Protein 3G6S (pdb70)

Solvent-accessible surface area: 10887 Å² total

Radius of gyration: 16.85 Å; 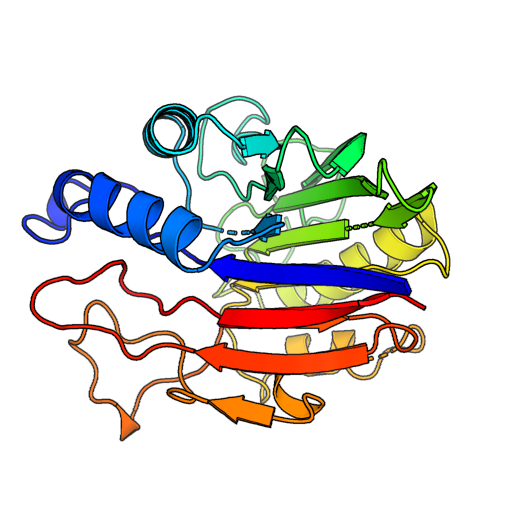Cα contacts (8 Å, |Δi|>4): 623; chains: 1; bounding box: 37×45×41 Å

Foldseek 3Di:
DDKFKEKEDAQAAADCVVPCQGCVLQLQVQLCVCVVVVHAKYWWFYAQVNQVSNCVSNVQKDKDWAAQAARHRPHMTGIMIHGPVFKDFPDKDKFWLDPGRPPRGYAQAPHTWMKIDTWIAGPVPRATEEITIEAGQGGQVSLLSSLVVVVVVRCVPVNQFKYKYWYFHNDACPHVSVVSNPVDPQHDWLQVQAPEEEAAAAWACQLVPRDSVPGGHRITMDIGPQKHWHYKYWHDADNVNGNHRTTMMITIIDGD

Secondary structure (DSSP, 8-state):
-EEEEEEE-------GGGGGGSGGGTHHHHHHHHHHTT-SEE---B-HHHHHHHHHH-TTEEEE---TTTSSSSS-B--EEEETTTEEEEEEEEEESSS-TTS---TT-SS--EEEEEEEEETTT--B--EEEE--SS-HHHHHHHHHHHHHHHHHHTTTS--EEEEE-SS-TTSHHHHHHHSSS---BHHHH-SEEEE-S-SB-TTTTS-GGG----EEEEE-TTSEEEEEEEPPP-SSS---SB--EEEEEEE-

Structure (mmCIF, N/CA/C/O backbone):
data_3G6S
#
_entry.id   3G6S
#
_cell.length_a   75.601
_cell.length_b   75.601
_cell.length_c   66.715
_cell.angle_alpha   90.00
_cell.angle_beta   90.00
_cell.angle_gamma   90.00
#
_symmetry.space_group_name_H-M   'P 41'
#
loop_
_entity.id
_entity.type
_entity.pdbx_description
1 polymer 'Putative endonuclease/exonuclease/phosphatase family protein'
2 water water
#
loop_
_atom_site.group_PDB
_atom_site.id
_atom_site.type_symbol
_atom_site.label_atom_id
_atom_site.label_alt_id
_atom_site.label_comp_id
_atom_site.label_asym_id
_atom_site.label_entity_id
_atom_site.label_seq_id
_atom_site.pdbx_PDB_ins_code
_atom_site.Cartn_x
_atom_site.Cartn_y
_atom_site.Cartn_z
_atom_site.occupancy
_atom_site.B_iso_or_equiv
_atom_site.auth_seq_id
_atom_site.auth_comp_id
_atom_site.auth_asym_id
_atom_site.auth_atom_id
_atom_site.pdbx_PDB_model_num
ATOM 1 N N . LYS A 1 1 ? 27.227 37.596 25.160 1.00 66.60 1 LYS A N 1
ATOM 2 C CA . LYS A 1 1 ? 26.007 36.946 24.599 1.00 61.89 1 LYS A CA 1
ATOM 3 C C . LYS A 1 1 ? 24.758 37.819 24.827 1.00 60.61 1 LYS A C 1
ATOM 4 O O . LYS A 1 1 ? 23.697 37.553 24.258 1.00 57.63 1 LYS A O 1
ATOM 10 N N . THR A 1 2 ? 24.900 38.867 25.642 1.00 48.11 2 THR A N 1
ATOM 11 C CA . THR A 1 2 ? 23.794 39.782 25.956 1.00 45.09 2 THR A CA 1
ATOM 12 C C . THR A 1 2 ? 24.049 41.198 25.410 1.00 41.23 2 THR A C 1
ATOM 13 O O . THR A 1 2 ? 24.854 41.942 25.965 1.00 42.46 2 THR A O 1
ATOM 17 N N . ASP A 1 3 ? 23.363 41.568 24.330 1.00 30.03 3 ASP A N 1
ATOM 18 C CA . ASP A 1 3 ? 23.533 42.892 23.727 1.00 34.51 3 ASP A CA 1
ATOM 19 C C . ASP A 1 3 ? 22.419 43.856 24.120 1.00 33.78 3 ASP A C 1
ATOM 20 O O . ASP A 1 3 ? 21.244 43.489 24.129 1.00 37.48 3 ASP A O 1
ATOM 25 N N . VAL A 1 4 ? 22.785 45.095 24.424 1.00 26.45 4 VAL A N 1
ATOM 26 C CA . VAL A 1 4 ? 21.794 46.084 24.817 1.00 24.77 4 VAL A CA 1
ATOM 27 C C . VAL A 1 4 ? 22.199 47.501 24.439 1.00 24.29 4 VAL A C 1
ATOM 28 O O . VAL A 1 4 ? 23.282 47.962 24.790 1.00 27.63 4 VAL A O 1
ATOM 32 N N . ARG A 1 5 ? 21.333 48.184 23.703 1.00 19.23 5 ARG A N 1
ATOM 33 C CA . ARG A 1 5 ? 21.607 49.556 23.322 1.00 17.56 5 ARG A CA 1
ATOM 34 C C . ARG A 1 5 ? 21.038 50.455 24.420 1.00 15.72 5 ARG A C 1
ATOM 35 O O . ARG A 1 5 ? 19.828 50.599 24.563 1.00 16.30 5 ARG A O 1
ATOM 43 N N . TRP A 1 6 ? 21.935 51.044 25.193 1.00 9.89 6 TRP A N 1
ATOM 44 C CA . TRP A 1 6 ? 21.583 51.896 26.313 1.00 19.06 6 TRP A CA 1
ATOM 45 C C . TRP A 1 6 ? 21.598 53.372 25.925 1.00 22.17 6 TRP A C 1
ATOM 46 O O . TRP A 1 6 ? 22.253 53.758 24.954 1.00 23.09 6 TRP A O 1
ATOM 57 N N . ALA A 1 7 ? 20.884 54.198 26.686 1.00 21.54 7 ALA A N 1
ATOM 58 C CA . ALA A 1 7 ? 20.860 55.632 26.411 1.00 15.31 7 ALA A CA 1
ATOM 59 C C . ALA A 1 7 ? 20.435 56.478 27.605 1.00 19.30 7 ALA A C 1
ATOM 60 O O . ALA A 1 7 ? 19.532 56.110 28.355 1.00 29.42 7 ALA A O 1
ATOM 62 N N . THR A 1 8 ? 21.108 57.611 27.782 1.00 20.69 8 THR A N 1
ATOM 63 C CA . THR A 1 8 ? 20.775 58.550 28.845 1.00 12.14 8 THR A CA 1
ATOM 64 C C . THR A 1 8 ? 20.336 59.825 28.135 1.00 16.50 8 THR A C 1
ATOM 65 O O . THR A 1 8 ? 21.001 60.277 27.198 1.00 19.45 8 THR A O 1
ATOM 69 N N . PHE A 1 9 ? 19.225 60.409 28.575 1.00 17.23 9 PHE A N 1
ATOM 70 C CA . PHE A 1 9 ? 18.720 61.600 27.918 1.00 16.48 9 PHE A CA 1
ATOM 71 C C . PHE A 1 9 ? 17.868 62.524 28.790 1.00 20.80 9 PHE A C 1
ATOM 72 O O . PHE A 1 9 ? 16.876 62.106 29.391 1.00 27.39 9 PHE A O 1
ATOM 80 N N . ASN A 1 10 ? 18.278 63.786 28.863 1.00 26.87 10 ASN A N 1
ATOM 81 C CA . ASN A 1 10 ? 17.555 64.807 29.624 1.00 27.91 10 ASN A CA 1
ATOM 82 C C . ASN A 1 10 ? 16.584 65.399 28.600 1.00 27.12 10 ASN A C 1
ATOM 83 O O . ASN A 1 10 ? 17.007 65.956 27.589 1.00 25.36 10 ASN A O 1
ATOM 88 N N . ILE A 1 11 ? 15.288 65.289 28.855 1.00 26.82 11 ILE A N 1
ATOM 89 C CA . ILE A 1 11 ? 14.317 65.791 27.903 1.00 23.61 11 ILE A CA 1
ATOM 90 C C . ILE A 1 11 ? 13.841 67.223 28.124 1.00 30.18 11 ILE A C 1
ATOM 91 O O . ILE A 1 11 ? 13.039 67.727 27.343 1.00 37.05 11 ILE A O 1
ATOM 96 N N . ARG A 1 12 ? 14.338 67.882 29.170 1.00 32.62 12 ARG A N 1
ATOM 97 C CA . ARG A 1 12 ? 13.929 69.256 29.489 1.00 36.40 12 ARG A CA 1
ATOM 98 C C . ARG A 1 12 ? 12.470 69.258 29.942 1.00 36.06 12 ARG A C 1
ATOM 99 O O . ARG A 1 12 ? 11.566 69.065 29.131 1.00 37.07 12 ARG A O 1
ATOM 107 N N . TYR A 1 13 ? 12.238 69.489 31.229 1.00 30.87 13 TYR A N 1
ATOM 108 C CA . TYR A 1 13 ? 10.878 69.482 31.750 1.00 37.20 13 TYR A CA 1
ATOM 109 C C . TYR A 1 13 ? 9.942 70.413 30.979 1.00 36.37 13 TYR A C 1
ATOM 110 O O . TYR A 1 13 ? 10.375 71.408 30.391 1.00 34.44 13 TYR A O 1
ATOM 119 N N . ASP A 1 14 ? 8.660 70.057 30.986 1.00 37.35 14 ASP A N 1
ATOM 120 C CA . ASP A 1 14 ? 7.604 70.811 30.314 1.00 40.58 14 ASP A CA 1
ATOM 121 C C . ASP A 1 14 ? 7.455 72.212 30.901 1.00 45.12 14 ASP A C 1
ATOM 122 O O . ASP A 1 14 ? 7.039 72.372 32.048 1.00 44.29 14 ASP A O 1
ATOM 127 N N . ASN A 1 15 ? 7.782 73.221 30.101 1.00 52.67 15 ASN A N 1
ATOM 128 C CA . ASN A 1 15 ? 7.676 74.610 30.534 1.00 55.53 15 ASN A CA 1
ATOM 129 C C . ASN A 1 15 ? 7.070 75.473 29.425 1.00 62.24 15 ASN A C 1
ATOM 130 O O . ASN A 1 15 ? 7.721 75.730 28.406 1.00 58.08 15 ASN A O 1
ATOM 135 N N . PRO A 1 16 ? 5.824 75.951 29.624 1.00 66.26 16 PRO A N 1
ATOM 136 C CA . PRO A 1 16 ? 5.128 76.785 28.633 1.00 67.88 16 PRO A CA 1
ATOM 137 C C . PRO A 1 16 ? 5.915 78.011 28.166 1.00 68.51 16 PRO A C 1
ATOM 138 O O . PRO A 1 16 ? 5.690 78.532 27.069 1.00 72.69 16 PRO A O 1
ATOM 142 N N . GLN A 1 17 ? 6.841 78.461 29.004 1.00 67.81 17 GLN A N 1
ATOM 143 C CA . GLN A 1 17 ? 7.676 79.618 28.697 1.00 63.32 17 GLN A CA 1
ATOM 144 C C . GLN A 1 17 ? 8.685 79.310 27.582 1.00 61.19 17 GLN A C 1
ATOM 145 O O . GLN A 1 17 ? 9.232 80.223 26.968 1.00 64.72 17 GLN A O 1
ATOM 151 N N . ASP A 1 18 ? 8.926 78.025 27.322 1.00 63.74 18 ASP A N 1
ATOM 152 C CA . ASP A 1 18 ? 9.859 77.616 26.266 1.00 58.04 18 ASP A CA 1
ATOM 153 C C . ASP A 1 18 ? 9.261 77.925 24.896 1.00 51.24 18 ASP A C 1
ATOM 154 O O . ASP A 1 18 ? 9.938 77.803 23.870 1.00 47.21 18 ASP A O 1
ATOM 159 N N . SER A 1 19 ? 7.990 78.319 24.893 1.00 39.71 19 SER A N 1
ATOM 160 C CA . SER A 1 19 ? 7.262 78.635 23.668 1.00 42.94 19 SER A CA 1
ATOM 161 C C . SER A 1 19 ? 7.448 77.573 22.583 1.00 43.30 19 SER A C 1
ATOM 162 O O . SER A 1 19 ? 6.988 76.445 22.743 1.00 46.18 19 SER A O 1
ATOM 165 N N . LEU A 1 20 ? 8.125 77.911 21.491 1.00 43.17 20 LEU A N 1
ATOM 166 C CA . LEU A 1 20 ? 8.314 76.940 20.410 1.00 47.65 20 LEU A CA 1
ATOM 167 C C . LEU A 1 20 ? 9.209 75.751 20.744 1.00 46.46 20 LEU A C 1
ATOM 168 O O . LEU A 1 20 ? 9.299 74.798 19.966 1.00 45.79 20 LEU A O 1
ATOM 173 N N . ASN A 1 21 ? 9.874 75.803 21.893 1.00 44.78 21 ASN A N 1
ATOM 174 C CA . ASN A 1 21 ? 10.720 74.691 22.311 1.00 45.59 21 ASN A CA 1
ATOM 175 C C . ASN A 1 21 ? 9.998 73.888 23.384 1.00 50.14 21 ASN A C 1
ATOM 176 O O . ASN A 1 21 ? 10.563 72.950 23.952 1.00 50.07 21 ASN A O 1
ATOM 181 N N . ASN A 1 22 ? 8.748 74.262 23.662 1.00 47.84 22 ASN A N 1
ATOM 182 C CA . ASN A 1 22 ? 7.951 73.574 24.669 1.00 46.51 22 ASN A CA 1
ATOM 183 C C . ASN A 1 22 ? 7.826 72.087 24.372 1.00 44.41 22 ASN A C 1
ATOM 184 O O . ASN A 1 22 ? 7.876 71.661 23.217 1.00 37.38 22 ASN A O 1
ATOM 189 N N . TRP A 1 23 ? 7.651 71.310 25.434 1.00 39.77 23 TRP A N 1
ATOM 190 C CA . TRP A 1 23 ? 7.517 69.868 25.337 1.00 39.45 23 TRP A CA 1
ATOM 191 C C . TRP A 1 23 ? 6.464 69.413 24.329 1.00 43.78 23 TRP A C 1
ATOM 192 O O . TRP A 1 23 ? 6.601 68.353 23.708 1.00 39.44 23 TRP A O 1
ATOM 203 N N . GLN A 1 24 ? 5.413 70.205 24.162 1.00 41.97 24 GLN A N 1
ATOM 204 C CA . GLN A 1 24 ? 4.358 69.841 23.223 1.00 46.07 24 GLN A CA 1
ATOM 205 C C . GLN A 1 24 ? 4.873 69.724 21.785 1.00 44.28 24 GLN A C 1
ATOM 206 O O . GLN A 1 24 ? 4.372 68.907 21.014 1.00 39.28 24 GLN A O 1
ATOM 212 N N . TYR A 1 25 ? 5.882 70.519 21.432 1.00 37.27 25 TYR A N 1
ATOM 213 C CA . TYR A 1 25 ? 6.434 70.489 20.079 1.00 40.54 25 TYR A CA 1
ATOM 214 C C . TYR A 1 25 ? 7.598 69.510 19.923 1.00 38.05 25 TYR A C 1
ATOM 215 O O . TYR A 1 25 ? 8.159 69.375 18.838 1.00 40.11 25 TYR A O 1
ATOM 224 N N . ARG A 1 26 ? 7.949 68.816 21.001 1.00 37.60 26 ARG A N 1
ATOM 225 C CA . ARG A 1 26 ? 9.062 67.882 20.963 1.00 30.14 26 ARG A CA 1
ATOM 226 C C . ARG A 1 26 ? 8.639 66.453 21.256 1.00 33.53 26 ARG A C 1
ATOM 227 O O . ARG A 1 26 ? 9.355 65.508 20.914 1.00 28.37 26 ARG A O 1
ATOM 235 N N . LYS A 1 27 ? 7.469 66.313 21.880 1.00 32.95 27 LYS A N 1
ATOM 236 C CA . LYS A 1 27 ? 6.893 65.016 22.247 1.00 33.07 27 LYS A CA 1
ATOM 237 C C . LYS A 1 27 ? 7.119 63.932 21.197 1.00 33.87 27 LYS A C 1
ATOM 238 O O . LYS A 1 27 ? 7.754 62.923 21.474 1.00 34.95 27 LYS A O 1
ATOM 244 N N . ASP A 1 28 ? 6.569 64.141 20.002 1.00 30.11 28 ASP A N 1
ATOM 245 C CA . ASP A 1 28 ? 6.686 63.171 18.930 1.00 31.40 28 ASP A CA 1
ATOM 246 C C . ASP A 1 28 ? 8.108 62.957 18.463 1.00 37.35 28 ASP A C 1
ATOM 247 O O . ASP A 1 28 ? 8.515 61.816 18.216 1.00 38.95 28 ASP A O 1
ATOM 252 N N . ARG A 1 29 ? 8.868 64.043 18.340 1.00 36.43 29 ARG A N 1
ATOM 253 C CA . ARG A 1 29 ? 10.256 63.948 17.900 1.00 26.85 29 ARG A CA 1
ATOM 254 C C . ARG A 1 29 ? 11.063 63.046 18.839 1.00 27.71 29 ARG A C 1
ATOM 255 O O . ARG A 1 29 ? 11.848 62.222 18.378 1.00 27.06 29 ARG A O 1
ATOM 263 N N . VAL A 1 30 ? 10.858 63.200 20.150 1.00 30.69 30 VAL A N 1
ATOM 264 C CA . VAL A 1 30 ? 11.572 62.395 21.145 1.00 28.52 30 VAL A CA 1
ATOM 265 C C . VAL A 1 30 ? 11.191 60.908 21.083 1.00 30.64 30 VAL A C 1
ATOM 266 O O . VAL A 1 30 ? 12.069 60.038 21.076 1.00 27.26 30 VAL A O 1
ATOM 270 N N . CYS A 1 31 ? 9.892 60.619 21.039 1.00 19.41 31 CYS A N 1
ATOM 271 C CA . CYS A 1 31 ? 9.422 59.233 20.947 1.00 31.41 31 CYS A CA 1
ATOM 272 C C . CYS A 1 31 ? 9.968 58.580 19.677 1.00 33.26 31 CYS A C 1
ATOM 273 O O . CYS A 1 31 ? 10.447 57.441 19.702 1.00 36.11 31 CYS A O 1
ATOM 276 N N . GLN A 1 32 ? 9.883 59.306 18.565 1.00 27.29 32 GLN A N 1
ATOM 277 C CA . GLN A 1 32 ? 10.342 58.789 17.290 1.00 30.75 32 GLN A CA 1
ATOM 278 C C . GLN A 1 32 ? 11.816 58.424 17.339 1.00 30.07 32 GLN A C 1
ATOM 279 O O . GLN A 1 32 ? 12.215 57.361 16.873 1.00 26.81 32 GLN A O 1
ATOM 285 N N . PHE A 1 33 ? 12.625 59.306 17.910 1.00 33.70 33 PHE A N 1
ATOM 286 C CA . PHE A 1 33 ? 14.064 59.063 18.018 1.00 35.79 33 PHE A CA 1
ATOM 287 C C . PHE A 1 33 ? 14.315 57.721 18.722 1.00 30.08 33 PHE A C 1
ATOM 288 O O . PHE A 1 33 ? 15.083 56.883 18.241 1.00 34.70 33 PHE A O 1
ATOM 296 N N . ILE A 1 34 ? 13.645 57.526 19.856 1.00 28.50 34 ILE A N 1
ATOM 297 C CA . ILE A 1 34 ? 13.766 56.303 20.641 1.00 23.76 34 ILE A CA 1
ATOM 298 C C . ILE A 1 34 ? 13.434 55.055 19.826 1.00 26.67 34 ILE A C 1
ATOM 299 O O . ILE A 1 34 ? 14.238 54.121 19.770 1.00 30.00 34 ILE A O 1
ATOM 304 N N . LYS A 1 35 ? 12.262 55.024 19.194 1.00 29.39 35 LYS A N 1
ATOM 305 C CA . LYS A 1 35 ? 11.894 53.858 18.387 1.00 27.26 35 LYS A CA 1
ATOM 306 C C . LYS A 1 35 ? 12.813 53.692 17.174 1.00 25.34 35 LYS A C 1
ATOM 307 O O . LYS A 1 35 ? 13.186 52.576 16.836 1.00 28.09 35 LYS A O 1
ATOM 313 N N . ASP A 1 36 ? 13.173 54.799 16.525 1.00 21.72 36 ASP A N 1
ATOM 314 C CA . ASP A 1 36 ? 14.049 54.761 15.350 1.00 32.39 36 ASP A CA 1
ATOM 315 C C . ASP A 1 36 ? 15.409 54.130 15.669 1.00 40.74 36 ASP A C 1
ATOM 316 O O . ASP A 1 36 ? 15.872 53.232 14.954 1.00 39.28 36 ASP A O 1
ATOM 321 N N . HIS A 1 37 ? 16.063 54.617 16.724 1.00 33.18 37 HIS A N 1
ATOM 322 C CA . HIS A 1 37 ? 17.365 54.093 17.100 1.00 28.93 37 HIS A CA 1
ATOM 323 C C . HIS A 1 37 ? 17.255 52.800 17.883 1.00 31.44 37 HIS A C 1
ATOM 324 O O . HIS A 1 37 ? 18.260 52.253 18.332 1.00 26.41 37 HIS A O 1
ATOM 331 N N . GLU A 1 38 ? 16.025 52.311 18.023 1.00 30.08 38 GLU A N 1
ATOM 332 C CA . GLU A 1 38 ? 15.744 51.068 18.736 1.00 30.70 38 GLU A CA 1
ATOM 333 C C . GLU A 1 38 ? 16.413 50.962 20.090 1.00 28.58 38 GLU A C 1
ATOM 334 O O . GLU A 1 38 ? 17.102 49.987 20.384 1.00 33.21 38 GLU A O 1
ATOM 340 N N . LEU A 1 39 ? 16.203 51.975 20.913 1.00 29.52 39 LEU A N 1
ATOM 341 C CA . LEU A 1 39 ? 16.766 51.993 22.247 1.00 29.96 39 LEU A CA 1
ATOM 342 C C . LEU A 1 39 ? 16.164 50.852 23.081 1.00 23.74 39 LEU A C 1
ATOM 343 O O . LEU A 1 39 ? 14.957 50.660 23.085 1.00 25.66 39 LEU A O 1
ATOM 348 N N . ASP A 1 40 ? 17.014 50.090 23.763 1.00 26.15 40 ASP A N 1
ATOM 349 C CA . ASP A 1 40 ? 16.562 48.982 24.592 1.00 25.73 40 ASP A CA 1
ATOM 350 C C . ASP A 1 40 ? 16.230 49.469 25.990 1.00 27.41 40 ASP A C 1
ATOM 351 O O . ASP A 1 40 ? 15.220 49.076 26.575 1.00 35.14 40 ASP A O 1
ATOM 356 N N . ILE A 1 41 ? 17.101 50.311 26.531 1.00 23.94 41 ILE A N 1
ATOM 357 C CA . ILE A 1 41 ? 16.920 50.856 27.871 1.00 23.63 41 ILE A CA 1
ATOM 358 C C . ILE A 1 41 ? 17.318 52.323 27.856 1.00 28.07 41 ILE A C 1
ATOM 359 O O . ILE A 1 41 ? 18.381 52.680 27.347 1.00 34.92 41 ILE A O 1
ATOM 364 N N . VAL A 1 42 ? 16.459 53.169 28.413 1.00 22.01 42 VAL A N 1
ATOM 365 C CA . VAL A 1 42 ? 16.711 54.599 28.437 1.00 16.83 42 VAL A CA 1
ATOM 366 C C . VAL A 1 42 ? 16.494 55.197 29.819 1.00 21.30 42 VAL A C 1
ATOM 367 O O . VAL A 1 42 ? 15.454 54.982 30.433 1.00 29.93 42 VAL A O 1
ATOM 371 N N . GLY A 1 43 ? 17.479 55.939 30.307 1.00 21.42 43 GLY A N 1
ATOM 372 C CA . GLY A 1 43 ? 17.336 56.603 31.586 1.00 17.98 43 GLY A CA 1
ATOM 373 C C . GLY A 1 43 ? 17.176 58.063 31.216 1.00 28.16 43 GLY A C 1
ATOM 374 O O . GLY A 1 43 ? 18.075 58.637 30.604 1.00 28.33 43 GLY A O 1
ATOM 383 N N . GLN A 1 45 ? 16.120 62.222 32.284 1.00 31.87 45 GLN A N 1
ATOM 384 C CA . GLN A 1 45 ? 16.047 63.145 33.410 1.00 33.35 45 GLN A CA 1
ATOM 385 C C . GLN A 1 45 ? 15.072 64.291 33.114 1.00 34.29 45 GLN A C 1
ATOM 386 O O . GLN A 1 45 ? 14.670 64.488 31.964 1.00 33.89 45 GLN A O 1
ATOM 392 N N . GLU A 1 46 ? 14.700 65.037 34.156 1.00 35.53 46 GLU A N 1
ATOM 393 C CA . GLU A 1 46 ? 13.767 66.167 34.045 1.00 32.76 46 GLU A CA 1
ATOM 394 C C . GLU A 1 46 ? 12.440 65.781 33.390 1.00 30.42 46 GLU A C 1
ATOM 395 O O . GLU A 1 46 ? 11.992 66.426 32.448 1.00 32.76 46 GLU A O 1
ATOM 401 N N . VAL A 1 47 ? 11.806 64.730 33.884 1.00 27.67 47 VAL A N 1
ATOM 402 C CA . VAL A 1 47 ? 10.550 64.297 33.295 1.00 33.25 47 VAL A CA 1
ATOM 403 C C . VAL A 1 47 ? 9.370 64.534 34.246 1.00 38.24 47 VAL A C 1
ATOM 404 O O . VAL A 1 47 ? 9.282 63.922 35.313 1.00 43.24 47 VAL A O 1
ATOM 408 N N . LEU A 1 48 ? 8.468 65.437 33.871 1.00 42.11 48 LEU A N 1
ATOM 409 C CA . LEU A 1 48 ? 7.302 65.718 34.707 1.00 40.18 48 LEU A CA 1
ATOM 410 C C . LEU A 1 48 ? 6.234 64.653 34.448 1.00 40.43 48 LEU A C 1
ATOM 411 O O . LEU A 1 48 ? 6.250 63.972 33.414 1.00 31.03 48 LEU A O 1
ATOM 416 N N . HIS A 1 49 ? 5.305 64.520 35.388 1.00 35.99 49 HIS A N 1
ATOM 417 C CA . HIS A 1 49 ? 4.254 63.520 35.274 1.00 39.30 49 HIS A CA 1
ATOM 418 C C . HIS A 1 49 ? 3.488 63.495 33.947 1.00 34.29 49 HIS A C 1
ATOM 419 O O . HIS A 1 49 ? 3.212 62.423 33.401 1.00 28.77 49 HIS A O 1
ATOM 426 N N . ASN A 1 50 ? 3.141 64.659 33.419 1.00 31.45 50 ASN A N 1
ATOM 427 C CA . ASN A 1 50 ? 2.425 64.673 32.159 1.00 32.61 50 ASN A CA 1
ATOM 428 C C . ASN A 1 50 ? 3.356 64.185 31.058 1.00 31.59 50 ASN A C 1
ATOM 429 O O . ASN A 1 50 ? 2.916 63.504 30.135 1.00 30.09 50 ASN A O 1
ATOM 434 N N . GLN A 1 51 ? 4.645 64.519 31.164 1.00 30.18 51 GLN A N 1
ATOM 435 C CA . GLN A 1 51 ? 5.625 64.087 30.161 1.00 31.00 51 GLN A CA 1
ATOM 436 C C . GLN A 1 51 ? 5.868 62.579 30.294 1.00 34.84 51 GLN A C 1
ATOM 437 O O . GLN A 1 51 ? 6.066 61.877 29.300 1.00 32.59 51 GLN A O 1
ATOM 443 N N . PHE A 1 52 ? 5.860 62.083 31.524 1.00 29.61 52 PHE A N 1
ATOM 444 C CA . PHE A 1 52 ? 6.051 60.668 31.738 1.00 29.53 52 PHE A CA 1
ATOM 445 C C . PHE A 1 52 ? 4.913 59.944 31.029 1.00 31.84 52 PHE A C 1
ATOM 446 O O . PHE A 1 52 ? 5.138 58.959 30.326 1.00 37.90 52 PHE A O 1
ATOM 454 N N . GLN A 1 53 ? 3.690 60.440 31.208 1.00 32.81 53 GLN A N 1
ATOM 455 C CA . GLN A 1 53 ? 2.516 59.830 30.575 1.00 35.63 53 GLN A CA 1
ATOM 456 C C . GLN A 1 53 ? 2.579 59.879 29.047 1.00 34.84 53 GLN A C 1
ATOM 457 O O . GLN A 1 53 ? 2.137 58.946 28.379 1.00 32.71 53 GLN A O 1
ATOM 463 N N . ASP A 1 54 ? 3.115 60.964 28.490 1.00 30.10 54 ASP A N 1
ATOM 464 C CA . ASP A 1 54 ? 3.218 61.062 27.043 1.00 32.26 54 ASP A CA 1
ATOM 465 C C . ASP A 1 54 ? 4.194 60.017 26.524 1.00 37.88 54 ASP A C 1
ATOM 466 O O . ASP A 1 54 ? 3.977 59.431 25.463 1.00 35.34 54 ASP A O 1
ATOM 471 N N . LEU A 1 55 ? 5.277 59.788 27.266 1.00 37.90 55 LEU A N 1
ATOM 472 C CA . LEU A 1 55 ? 6.266 58.802 26.846 1.00 34.54 55 LEU A CA 1
ATOM 473 C C . LEU A 1 55 ? 5.622 57.420 26.777 1.00 39.08 55 LEU A C 1
ATOM 474 O O . LEU A 1 55 ? 5.798 56.694 25.796 1.00 39.17 55 LEU A O 1
ATOM 479 N N . ARG A 1 56 ? 4.873 57.058 27.816 1.00 27.24 56 ARG A N 1
ATOM 480 C CA . ARG A 1 56 ? 4.213 55.765 27.838 1.00 29.34 56 ARG A CA 1
ATOM 481 C C . ARG A 1 56 ? 3.271 55.634 26.639 1.00 33.57 56 ARG A C 1
ATOM 482 O O . ARG A 1 56 ? 3.177 54.569 26.021 1.00 33.27 56 ARG A O 1
ATOM 490 N N . ALA A 1 57 ? 2.586 56.721 26.297 1.00 27.77 57 ALA A N 1
ATOM 491 C CA . ALA A 1 57 ? 1.655 56.694 25.175 1.00 25.75 57 ALA A CA 1
ATOM 492 C C . ALA A 1 57 ? 2.373 56.603 23.834 1.00 29.03 57 ALA A C 1
ATOM 493 O O . ALA A 1 57 ? 1.916 55.909 22.924 1.00 28.95 57 ALA A O 1
ATOM 495 N N . GLY A 1 58 ? 3.501 57.298 23.720 1.00 26.43 58 GLY A N 1
ATOM 496 C CA . GLY A 1 58 ? 4.257 57.290 22.482 1.00 20.55 58 GLY A CA 1
ATOM 497 C C . GLY A 1 58 ? 5.172 56.095 22.324 1.00 24.48 58 GLY A C 1
ATOM 498 O O . GLY A 1 58 ? 5.599 55.783 21.215 1.00 37.67 58 GLY A O 1
ATOM 499 N N . LEU A 1 59 ? 5.483 55.420 23.425 1.00 32.49 59 LEU A N 1
ATOM 500 C CA . LEU A 1 59 ? 6.358 54.244 23.369 1.00 38.81 59 LEU A CA 1
ATOM 501 C C . LEU A 1 59 ? 5.582 53.038 23.903 1.00 42.56 59 LEU A C 1
ATOM 502 O O . LEU A 1 59 ? 5.912 52.488 24.962 1.00 45.67 59 LEU A O 1
ATOM 507 N N . PRO A 1 60 ? 4.543 52.609 23.171 1.00 41.48 60 PRO A N 1
ATOM 508 C CA . PRO A 1 60 ? 3.734 51.468 23.601 1.00 37.74 60 PRO A CA 1
ATOM 509 C C . PRO A 1 60 ? 4.513 50.171 23.836 1.00 41.68 60 PRO A C 1
ATOM 510 O O . PRO A 1 60 ? 4.109 49.344 24.659 1.00 38.51 60 PRO A O 1
ATOM 514 N N . GLU A 1 61 ? 5.621 49.992 23.119 1.00 36.70 61 GLU A N 1
ATOM 515 C CA . GLU A 1 61 ? 6.429 48.782 23.262 1.00 30.54 61 GLU A CA 1
ATOM 516 C C . GLU A 1 61 ? 7.380 48.821 24.445 1.00 29.40 61 GLU A C 1
ATOM 517 O O . GLU A 1 61 ? 8.161 47.888 24.664 1.00 26.99 61 GLU A O 1
ATOM 523 N N . TYR A 1 62 ? 7.295 49.896 25.215 1.00 23.34 62 TYR A N 1
ATOM 524 C CA . TYR A 1 62 ? 8.148 50.082 26.373 1.00 22.81 62 TYR A CA 1
ATOM 525 C C . TYR A 1 62 ? 7.352 50.173 27.660 1.00 23.15 62 TYR A C 1
ATOM 526 O O . TYR A 1 62 ? 6.134 50.009 27.678 1.00 25.12 62 TYR A O 1
ATOM 535 N N . ASP A 1 63 ? 8.063 50.454 28.742 1.00 29.90 63 ASP A N 1
ATOM 536 C CA . ASP A 1 63 ? 7.444 50.597 30.043 1.00 30.33 63 ASP A CA 1
ATOM 537 C C . ASP A 1 63 ? 8.324 51.511 30.881 1.00 33.25 63 ASP A C 1
ATOM 538 O O . ASP A 1 63 ? 9.544 51.501 30.737 1.00 31.82 63 ASP A O 1
ATOM 543 N N . GLY A 1 64 ? 7.707 52.305 31.751 1.00 37.13 64 GLY A N 1
ATOM 544 C CA . GLY A 1 64 ? 8.475 53.221 32.571 1.00 32.53 64 GLY A CA 1
ATOM 545 C C . GLY A 1 64 ? 8.590 52.823 34.029 1.00 37.79 64 GLY A C 1
ATOM 546 O O . GLY A 1 64 ? 7.766 52.072 34.543 1.00 34.34 64 GLY A O 1
ATOM 547 N N . ILE A 1 65 ? 9.621 53.334 34.694 1.00 33.69 65 ILE A N 1
ATOM 548 C CA . ILE A 1 65 ? 9.845 53.040 36.099 1.00 38.76 65 ILE A CA 1
ATOM 549 C C . ILE A 1 65 ? 10.277 54.298 36.840 1.00 32.69 65 ILE A C 1
ATOM 550 O O . ILE A 1 65 ? 11.190 54.991 36.404 1.00 39.37 65 ILE A O 1
ATOM 555 N N . GLY A 1 66 ? 9.626 54.599 37.958 1.00 33.41 66 GLY A N 1
ATOM 556 C CA . GLY A 1 66 ? 10.018 55.775 38.715 1.00 35.90 66 GLY A CA 1
ATOM 557 C C . GLY A 1 66 ? 8.882 56.578 39.308 1.00 31.86 66 GLY A C 1
ATOM 558 O O . GLY A 1 66 ? 7.714 56.338 39.013 1.00 33.38 66 GLY A O 1
ATOM 559 N N . VAL A 1 67 ? 9.228 57.544 40.150 1.00 36.65 67 VAL A N 1
ATOM 560 C CA . VAL A 1 67 ? 8.224 58.387 40.783 1.00 39.29 67 VAL A CA 1
ATOM 561 C C . VAL A 1 67 ? 8.708 59.830 40.884 1.00 41.01 67 VAL A C 1
ATOM 562 O O . VAL A 1 67 ? 9.869 60.125 40.591 1.00 39.75 67 VAL A O 1
ATOM 566 N N . GLY A 1 68 ? 7.811 60.724 41.295 1.00 37.87 68 GLY A N 1
ATOM 567 C CA . GLY A 1 68 ? 8.171 62.124 41.434 1.00 31.13 68 GLY A CA 1
ATOM 568 C C . GLY A 1 68 ? 9.152 62.297 42.574 1.00 34.78 68 GLY A C 1
ATOM 569 O O . GLY A 1 68 ? 9.041 61.616 43.592 1.00 42.43 68 GLY A O 1
ATOM 570 N N . ARG A 1 69 ? 10.110 63.202 42.419 1.00 22.32 69 ARG A N 1
ATOM 571 C CA . ARG A 1 69 ? 11.111 63.418 43.456 1.00 33.43 69 ARG A CA 1
ATOM 572 C C . ARG A 1 69 ? 10.673 64.311 44.619 1.00 38.18 69 ARG A C 1
ATOM 573 O O . ARG A 1 69 ? 11.452 64.546 45.539 1.00 39.74 69 ARG A O 1
ATOM 581 N N . ASP A 1 70 ? 9.440 64.807 44.592 1.00 41.45 70 ASP A N 1
ATOM 582 C CA . ASP A 1 70 ? 8.971 65.675 45.667 1.00 48.00 70 ASP A CA 1
ATOM 583 C C . ASP A 1 70 ? 8.196 64.934 46.758 1.00 51.64 70 ASP A C 1
ATOM 584 O O . ASP A 1 70 ? 8.388 65.195 47.945 1.00 47.49 70 ASP A O 1
ATOM 589 N N . ASP A 1 71 ? 7.328 64.010 46.355 1.00 51.64 71 ASP A N 1
ATOM 590 C CA . ASP A 1 71 ? 6.533 63.250 47.305 1.00 46.10 71 ASP A CA 1
ATOM 591 C C . ASP A 1 71 ? 6.511 61.762 46.982 1.00 46.84 71 ASP A C 1
ATOM 592 O O . ASP A 1 71 ? 5.589 61.045 47.375 1.00 46.21 71 ASP A O 1
ATOM 597 N N . GLY A 1 72 ? 7.524 61.304 46.258 1.00 45.16 72 GLY A N 1
ATOM 598 C CA . GLY A 1 72 ? 7.604 59.898 45.897 1.00 46.10 72 GLY A CA 1
ATOM 599 C C . GLY A 1 72 ? 6.405 59.349 45.144 1.00 47.03 72 GLY A C 1
ATOM 600 O O . GLY A 1 72 ? 6.202 58.134 45.090 1.00 45.71 72 GLY A O 1
ATOM 601 N N . LYS A 1 73 ? 5.612 60.240 44.558 1.00 51.48 73 LYS A N 1
ATOM 602 C CA . LYS A 1 73 ? 4.431 59.832 43.809 1.00 50.40 73 LYS A CA 1
ATOM 603 C C . LYS A 1 73 ? 4.433 60.435 42.408 1.00 52.90 73 LYS A C 1
ATOM 604 O O . LYS A 1 73 ? 5.053 59.880 41.500 1.00 53.81 73 LYS A O 1
ATOM 610 N N . THR A 1 74 ? 3.755 61.565 42.222 1.00 49.92 74 THR A N 1
ATOM 611 C CA . THR A 1 74 ? 3.711 62.189 40.901 1.00 47.82 74 THR A CA 1
ATOM 612 C C . THR A 1 74 ? 4.171 63.637 40.896 1.00 42.70 74 THR A C 1
ATOM 613 O O . THR A 1 74 ? 4.217 64.273 39.842 1.00 47.96 74 THR A O 1
ATOM 617 N N . ALA A 1 75 ? 4.509 64.159 42.070 1.00 40.43 75 ALA A N 1
ATOM 618 C CA . ALA A 1 75 ? 4.956 65.543 42.183 1.00 41.49 75 ALA A CA 1
ATOM 619 C C . ALA A 1 75 ? 6.455 65.685 41.951 1.00 44.12 75 ALA A C 1
ATOM 620 O O . ALA A 1 75 ? 7.251 64.948 42.527 1.00 42.97 75 ALA A O 1
ATOM 622 N N . GLY A 1 76 ? 6.830 66.642 41.108 1.00 38.67 76 GLY A N 1
ATOM 623 C CA . GLY A 1 76 ? 8.235 66.869 40.823 1.00 40.81 76 GLY A CA 1
ATOM 624 C C . GLY A 1 76 ? 8.744 66.155 39.589 1.00 42.21 76 GLY A C 1
ATOM 625 O O . GLY A 1 76 ? 7.995 65.435 38.925 1.00 38.59 76 GLY A O 1
ATOM 626 N N . GLU A 1 77 ? 10.020 66.351 39.275 1.00 39.56 77 GLU A N 1
ATOM 627 C CA . GLU A 1 77 ? 10.602 65.712 38.102 1.00 39.69 77 GLU A CA 1
ATOM 628 C C . GLU A 1 77 ? 10.948 64.245 38.374 1.00 37.60 77 GLU A C 1
ATOM 629 O O . GLU A 1 77 ? 11.377 63.878 39.465 1.00 39.11 77 GLU A O 1
ATOM 635 N N . TYR A 1 78 ? 10.724 63.407 37.375 1.00 40.55 78 TYR A N 1
ATOM 636 C CA . TYR A 1 78 ? 11.040 61.991 37.458 1.00 31.87 78 TYR A CA 1
ATOM 637 C C . TYR A 1 78 ? 12.435 61.798 36.885 1.00 33.27 78 TYR A C 1
ATOM 638 O O . TYR A 1 78 ? 12.965 62.669 36.189 1.00 27.23 78 TYR A O 1
ATOM 647 N N . ALA A 1 79 ? 13.016 60.638 37.162 1.00 27.85 79 ALA A N 1
ATOM 648 C CA . ALA A 1 79 ? 14.324 60.254 36.615 1.00 23.05 79 ALA A CA 1
ATOM 649 C C . ALA A 1 79 ? 14.066 58.784 36.285 1.00 16.70 79 ALA A C 1
ATOM 650 O O . ALA A 1 79 ? 14.726 57.891 36.797 1.00 20.03 79 ALA A O 1
ATOM 652 N N . PRO A 1 80 ? 13.098 58.532 35.392 1.00 18.95 80 PRO A N 1
ATOM 653 C CA . PRO A 1 80 ? 12.663 57.207 34.949 1.00 19.78 80 PRO A CA 1
ATOM 654 C C . PRO A 1 80 ? 13.548 56.416 34.005 1.00 23.97 80 PRO A C 1
ATOM 655 O O . PRO A 1 80 ? 14.458 56.948 33.370 1.00 27.34 80 PRO A O 1
ATOM 659 N N . LEU A 1 81 ? 13.247 55.123 33.943 1.00 19.87 81 LEU A N 1
ATOM 660 C CA . LEU A 1 81 ? 13.923 54.165 33.089 1.00 22.90 81 LEU A CA 1
ATOM 661 C C . LEU A 1 81 ? 12.875 53.515 32.190 1.00 22.69 81 LEU A C 1
ATOM 662 O O . LEU A 1 81 ? 11.887 52.967 32.676 1.00 26.51 81 LEU A O 1
ATOM 667 N N . PHE A 1 82 ? 13.073 53.599 30.881 1.00 23.60 82 PHE A N 1
ATOM 668 C CA . PHE A 1 82 ? 12.152 52.967 29.945 1.00 26.52 82 PHE A CA 1
ATOM 669 C C . PHE A 1 82 ? 12.861 51.790 29.300 1.00 24.82 82 PHE A C 1
ATOM 670 O O . PHE A 1 82 ? 14.036 51.884 28.947 1.00 30.15 82 PHE A O 1
ATOM 678 N N . TYR A 1 83 ? 12.151 50.680 29.163 1.00 23.20 83 TYR A N 1
ATOM 679 C CA . TYR A 1 83 ? 12.735 49.483 28.583 1.00 23.82 83 TYR A CA 1
ATOM 680 C C . TYR A 1 83 ? 11.736 48.720 27.715 1.00 32.39 83 TYR A C 1
ATOM 681 O O . TYR A 1 83 ? 10.516 48.914 27.825 1.00 27.91 83 TYR A O 1
ATOM 690 N N . ARG A 1 84 ? 12.262 47.849 26.856 1.00 25.91 84 ARG A N 1
ATOM 691 C CA . ARG A 1 84 ? 11.435 47.019 25.980 1.00 34.15 84 ARG A CA 1
ATOM 692 C C . ARG A 1 84 ? 10.710 45.953 26.814 1.00 35.23 84 ARG A C 1
ATOM 693 O O . ARG A 1 84 ? 11.348 45.066 27.376 1.00 33.72 84 ARG A O 1
ATOM 701 N N . LYS A 1 85 ? 9.383 46.041 26.886 1.00 38.70 85 LYS A N 1
ATOM 702 C CA . LYS A 1 85 ? 8.568 45.093 27.657 1.00 36.40 85 LYS A CA 1
ATOM 703 C C . LYS A 1 85 ? 8.857 43.640 27.295 1.00 37.55 85 LYS A C 1
ATOM 704 O O . LYS A 1 85 ? 8.965 42.783 28.171 1.00 38.34 85 LYS A O 1
ATOM 710 N N . ASP A 1 86 ? 8.980 43.382 25.995 1.00 37.50 86 ASP A N 1
ATOM 711 C CA . ASP A 1 86 ? 9.221 42.045 25.473 1.00 38.93 86 ASP A CA 1
ATOM 712 C C . ASP A 1 86 ? 10.664 41.557 25.578 1.00 41.72 86 ASP A C 1
ATOM 713 O O . ASP A 1 86 ? 10.918 40.357 25.503 1.00 48.14 86 ASP A O 1
ATOM 718 N N . LYS A 1 87 ? 11.612 42.470 25.751 1.00 37.39 87 LYS A N 1
ATOM 719 C CA . LYS A 1 87 ? 13.010 42.067 25.857 1.00 27.58 87 LYS A CA 1
ATOM 720 C C . LYS A 1 87 ? 13.507 41.844 27.276 1.00 23.97 87 LYS A C 1
ATOM 721 O O . LYS A 1 87 ? 14.237 40.890 27.532 1.00 22.63 87 LYS A O 1
ATOM 727 N N . TYR A 1 88 ? 13.113 42.719 28.195 1.00 20.06 88 TYR A N 1
ATOM 728 C CA . TYR A 1 88 ? 13.572 42.616 29.576 1.00 24.38 88 TYR A CA 1
ATOM 729 C C . TYR A 1 88 ? 12.469 42.537 30.620 1.00 28.17 88 TYR A C 1
ATOM 730 O O . TYR A 1 88 ? 11.405 43.143 30.474 1.00 24.94 88 TYR A O 1
ATOM 739 N N . GLU A 1 89 ? 12.737 41.789 31.686 1.00 29.87 89 GLU A N 1
ATOM 740 C CA . GLU A 1 89 ? 11.789 41.654 32.780 1.00 27.52 89 GLU A CA 1
ATOM 741 C C . GLU A 1 89 ? 12.380 42.358 33.993 1.00 25.39 89 GLU A C 1
ATOM 742 O O . GLU A 1 89 ? 13.582 42.293 34.228 1.00 34.36 89 GLU A O 1
ATOM 748 N N . VAL A 1 90 ? 11.536 43.040 34.755 1.00 24.57 90 VAL A N 1
ATOM 749 C CA . VAL A 1 90 ? 11.990 43.754 35.940 1.00 25.11 90 VAL A CA 1
ATOM 750 C C . VAL A 1 90 ? 11.848 42.869 37.170 1.00 32.38 90 VAL A C 1
ATOM 751 O O . VAL A 1 90 ? 10.731 42.586 37.601 1.00 26.76 90 VAL A O 1
ATOM 755 N N . LEU A 1 91 ? 12.972 42.428 37.733 1.00 29.44 91 LEU A N 1
ATOM 756 C CA . LEU A 1 91 ? 12.919 41.578 38.919 1.00 33.22 91 LEU A CA 1
ATOM 757 C C . LEU A 1 91 ? 12.600 42.427 40.142 1.00 34.97 91 LEU A C 1
ATOM 758 O O . LEU A 1 91 ? 11.863 42.008 41.038 1.00 29.50 91 LEU A O 1
ATOM 763 N N . ASP A 1 92 ? 13.147 43.634 40.162 1.00 31.43 92 ASP A N 1
ATOM 764 C CA . ASP A 1 92 ? 12.919 44.541 41.263 1.00 30.80 92 ASP A CA 1
ATOM 765 C C . ASP A 1 92 ? 13.345 45.930 40.845 1.00 32.00 92 ASP A C 1
ATOM 766 O O . ASP A 1 92 ? 14.158 46.092 39.938 1.00 32.74 92 ASP A O 1
ATOM 771 N N . SER A 1 93 ? 12.790 46.936 41.502 1.00 33.16 93 SER A N 1
ATOM 772 C CA . SER A 1 93 ? 13.110 48.308 41.158 1.00 37.59 93 SER A CA 1
ATOM 773 C C . SER A 1 93 ? 12.664 49.240 42.262 1.00 37.77 93 SER A C 1
ATOM 774 O O . SER A 1 93 ? 11.791 48.904 43.058 1.00 43.67 93 SER A O 1
ATOM 777 N N . ASN A 1 94 ? 13.258 50.421 42.305 1.00 41.00 94 ASN A N 1
ATOM 778 C CA . ASN A 1 94 ? 12.886 51.380 43.321 1.00 43.23 94 ASN A CA 1
ATOM 779 C C . ASN A 1 94 ? 13.584 52.709 43.073 1.00 43.93 94 ASN A C 1
ATOM 780 O O . ASN A 1 94 ? 14.309 52.869 42.091 1.00 46.48 94 ASN A O 1
ATOM 785 N N . THR A 1 95 ? 13.352 53.667 43.958 1.00 44.92 95 THR A N 1
ATOM 786 C CA . THR A 1 95 ? 13.978 54.970 43.834 1.00 37.91 95 THR A CA 1
ATOM 787 C C . THR A 1 95 ? 14.293 55.502 45.230 1.00 30.55 95 THR A C 1
ATOM 788 O O . THR A 1 95 ? 13.467 55.399 46.127 1.00 38.98 95 THR A O 1
ATOM 792 N N . PHE A 1 96 ? 15.504 56.024 45.420 1.00 29.86 96 PHE A N 1
ATOM 793 C CA . PHE A 1 96 ? 15.909 56.568 46.711 1.00 25.86 96 PHE A CA 1
ATOM 794 C C . PHE A 1 96 ? 16.361 58.012 46.558 1.00 33.54 96 PHE A C 1
ATOM 795 O O . PHE A 1 96 ? 16.673 58.459 45.453 1.00 40.12 96 PHE A O 1
ATOM 803 N N . TRP A 1 97 ? 16.399 58.740 47.670 1.00 36.76 97 TRP A N 1
ATOM 804 C CA . TRP A 1 97 ? 16.792 60.146 47.656 1.00 35.77 97 TRP A CA 1
ATOM 805 C C . TRP A 1 97 ? 18.271 60.380 47.926 1.00 37.36 97 TRP A C 1
ATOM 806 O O . TRP A 1 97 ? 18.830 59.858 48.891 1.00 42.02 97 TRP A O 1
ATOM 817 N N . LEU A 1 98 ? 18.901 61.159 47.050 1.00 35.73 98 LEU A N 1
ATOM 818 C CA . LEU A 1 98 ? 20.316 61.474 47.190 1.00 39.47 98 LEU A CA 1
ATOM 819 C C . LEU A 1 98 ? 20.477 62.431 48.369 1.00 42.08 98 LEU A C 1
ATOM 820 O O . LEU A 1 98 ? 20.503 63.654 48.208 1.00 43.15 98 LEU A O 1
ATOM 825 N N . ALA A 1 99 ? 20.566 61.848 49.561 1.00 44.00 99 ALA A N 1
ATOM 826 C CA . ALA A 1 99 ? 20.706 62.602 50.798 1.00 46.52 99 ALA A CA 1
ATOM 827 C C . ALA A 1 99 ? 21.256 61.705 51.900 1.00 41.14 99 ALA A C 1
ATOM 828 O O . ALA A 1 99 ? 21.542 60.535 51.671 1.00 47.18 99 ALA A O 1
ATOM 830 N N . GLU A 1 100 ? 21.398 62.267 53.094 1.00 49.63 100 GLU A N 1
ATOM 831 C CA . GLU A 1 100 ? 21.920 61.542 54.240 1.00 47.32 100 GLU A CA 1
ATOM 832 C C . GLU A 1 100 ? 21.071 60.310 54.546 1.00 49.80 100 GLU A C 1
ATOM 833 O O . GLU A 1 100 ? 21.558 59.331 55.110 1.00 48.31 100 GLU A O 1
ATOM 839 N N . ASN A 1 101 ? 19.799 60.368 54.165 1.00 50.07 101 ASN A N 1
ATOM 840 C CA . ASN A 1 101 ? 18.879 59.252 54.360 1.00 47.88 101 ASN A CA 1
ATOM 841 C C . ASN A 1 101 ? 18.098 59.023 53.071 1.00 51.48 101 ASN A C 1
ATOM 842 O O . ASN A 1 101 ? 17.057 59.638 52.846 1.00 45.86 101 ASN A O 1
ATOM 847 N N . PRO A 1 102 ? 18.587 58.121 52.210 1.00 54.21 102 PRO A N 1
ATOM 848 C CA . PRO A 1 102 ? 17.920 57.830 50.939 1.00 52.43 102 PRO A CA 1
ATOM 849 C C . PRO A 1 102 ? 16.490 57.305 51.043 1.00 53.73 102 PRO A C 1
ATOM 850 O O . PRO A 1 102 ? 15.805 57.173 50.029 1.00 55.28 102 PRO A O 1
ATOM 854 N N . ASP A 1 103 ? 16.029 57.018 52.256 1.00 57.50 103 ASP A N 1
ATOM 855 C CA . ASP A 1 103 ? 14.673 56.499 52.439 1.00 59.76 103 ASP A CA 1
ATOM 856 C C . ASP A 1 103 ? 13.673 57.590 52.812 1.00 54.36 103 ASP A C 1
ATOM 857 O O . ASP A 1 103 ? 12.470 57.349 52.829 1.00 52.59 103 ASP A O 1
ATOM 862 N N . SER A 1 104 ? 14.175 58.784 53.108 1.00 52.96 104 SER A N 1
ATOM 863 C CA . SER A 1 104 ? 13.315 59.902 53.469 1.00 57.50 104 SER A CA 1
ATOM 864 C C . SER A 1 104 ? 12.814 60.620 52.227 1.00 56.58 104 SER A C 1
ATOM 865 O O . SER A 1 104 ? 13.478 61.517 51.703 1.00 60.08 104 SER A O 1
ATOM 868 N N . VAL A 1 105 ? 11.635 60.230 51.764 1.00 51.65 105 VAL A N 1
ATOM 869 C CA . VAL A 1 105 ? 11.047 60.829 50.576 1.00 52.12 105 VAL A CA 1
ATOM 870 C C . VAL A 1 105 ? 11.017 62.366 50.616 1.00 51.39 105 VAL A C 1
ATOM 871 O O . VAL A 1 105 ? 10.628 62.967 51.620 1.00 54.91 105 VAL A O 1
ATOM 875 N N . GLY A 1 106 ? 11.447 62.980 49.513 1.00 53.91 106 GLY A N 1
ATOM 876 C CA . GLY A 1 106 ? 11.464 64.429 49.384 1.00 45.81 106 GLY A CA 1
ATOM 877 C C . GLY A 1 106 ? 12.563 65.143 50.146 1.00 51.12 106 GLY A C 1
ATOM 878 O O . GLY A 1 106 ? 12.616 66.372 50.161 1.00 51.70 106 GLY A O 1
ATOM 895 N N . GLY A 1 109 ? 19.754 67.027 50.446 1.00 34.97 109 GLY A N 1
ATOM 896 C CA . GLY A 1 109 ? 20.977 66.569 51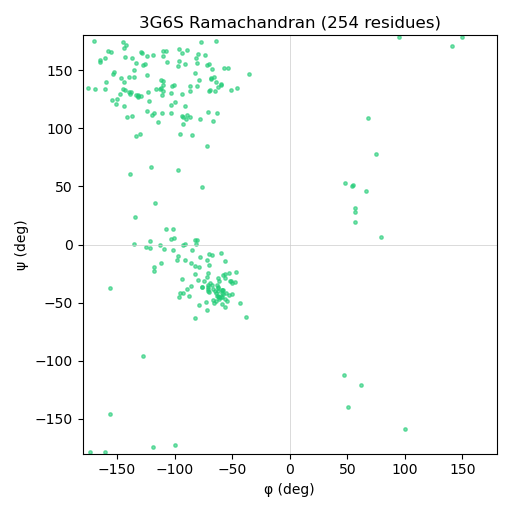.076 1.00 45.49 109 GLY A CA 1
ATOM 897 C C . GLY A 1 109 ? 22.211 67.423 50.869 1.00 46.35 109 GLY A C 1
ATOM 898 O O . GLY A 1 109 ? 22.486 67.867 49.758 1.00 44.36 109 GLY A O 1
ATOM 899 N N . TRP A 1 110 ? 22.951 67.662 51.947 1.00 40.56 110 TRP A N 1
ATOM 900 C CA . TRP A 1 110 ? 24.182 68.437 51.877 1.00 44.20 110 TRP A CA 1
ATOM 901 C C . TRP A 1 110 ? 24.035 69.778 51.148 1.00 40.72 110 TRP A C 1
ATOM 902 O O . TRP A 1 110 ? 23.038 70.476 51.303 1.00 43.93 110 TRP A O 1
ATOM 913 N N . ASP A 1 111 ? 25.044 70.118 50.349 1.00 43.16 111 ASP A N 1
ATOM 914 C CA . ASP A 1 111 ? 25.087 71.359 49.576 1.00 44.52 111 ASP A CA 1
ATOM 915 C C . ASP A 1 111 ? 23.894 71.537 48.645 1.00 46.07 111 ASP A C 1
ATOM 916 O O . ASP A 1 111 ? 23.671 72.626 48.120 1.00 52.09 111 ASP A O 1
ATOM 921 N N . ALA A 1 112 ? 23.148 70.460 48.428 1.00 49.11 112 ALA A N 1
ATOM 922 C CA . ALA A 1 112 ? 21.994 70.469 47.532 1.00 50.75 112 ALA A CA 1
ATOM 923 C C . ALA A 1 112 ? 21.183 71.764 47.513 1.00 52.83 112 ALA A C 1
ATOM 924 O O . ALA A 1 112 ? 21.063 72.462 48.522 1.00 54.54 112 ALA A O 1
ATOM 926 N N . VAL A 1 113 ? 20.634 72.075 46.343 1.00 50.63 113 VAL A N 1
ATOM 927 C CA . VAL A 1 113 ? 19.812 73.262 46.155 1.00 52.54 113 VAL A CA 1
ATOM 928 C C . VAL A 1 113 ? 18.403 72.825 45.759 1.00 54.09 113 VAL A C 1
ATOM 929 O O . VAL A 1 113 ? 17.434 73.562 45.947 1.00 54.08 113 VAL A O 1
ATOM 933 N N . CYS A 1 114 ? 18.311 71.613 45.215 1.00 54.05 114 CYS A N 1
ATOM 934 C CA . CYS A 1 114 ? 17.046 71.018 44.783 1.00 53.61 114 CYS A CA 1
ATOM 935 C C . CYS A 1 114 ? 17.059 69.544 45.161 1.00 50.11 114 CYS A C 1
ATOM 936 O O . CYS A 1 114 ? 18.103 68.894 45.095 1.00 57.40 114 CYS A O 1
ATOM 939 N N . VAL A 1 115 ? 15.906 69.011 45.549 1.00 42.13 115 VAL A N 1
ATOM 940 C CA . VAL A 1 115 ? 15.824 67.601 45.911 1.00 41.37 115 VAL A CA 1
ATOM 941 C C . VAL A 1 115 ? 16.248 66.750 44.702 1.00 43.87 115 VAL A C 1
ATOM 942 O O . VAL A 1 115 ? 15.871 67.034 43.563 1.00 40.18 115 VAL A O 1
ATOM 946 N N . ARG A 1 116 ? 17.042 65.714 44.950 1.00 34.15 116 ARG A N 1
ATOM 947 C CA . ARG A 1 116 ? 17.517 64.854 43.873 1.00 29.48 116 ARG A CA 1
ATOM 948 C C . ARG A 1 116 ? 17.234 63.374 44.145 1.00 35.10 116 ARG A C 1
ATOM 949 O O . ARG A 1 116 ? 17.102 62.961 45.300 1.00 39.04 116 ARG A O 1
ATOM 957 N N . ILE A 1 117 ? 17.131 62.579 43.083 1.00 29.88 117 ILE A N 1
ATOM 958 C CA . ILE A 1 117 ? 16.863 61.153 43.232 1.00 26.70 117 ILE A CA 1
ATOM 959 C C . ILE A 1 117 ? 17.587 60.281 42.213 1.00 29.72 117 ILE A C 1
ATOM 960 O O . ILE A 1 117 ? 18.162 60.762 41.229 1.00 28.42 117 ILE A O 1
ATOM 965 N N . ALA A 1 118 ? 17.533 58.981 42.467 1.00 25.77 118 ALA A N 1
ATOM 966 C CA . ALA A 1 118 ? 18.115 57.981 41.585 1.00 27.50 118 ALA A CA 1
ATOM 967 C C . ALA A 1 118 ? 17.083 56.858 41.517 1.00 24.91 118 ALA A C 1
ATOM 968 O O . ALA A 1 118 ? 16.557 56.440 42.541 1.00 26.49 118 ALA A O 1
ATOM 970 N N . THR A 1 119 ? 16.756 56.407 40.315 1.00 28.80 119 THR A N 1
ATOM 971 C CA . THR A 1 119 ? 15.807 55.311 40.160 1.00 31.30 119 THR A CA 1
ATOM 972 C C . THR A 1 119 ? 16.613 54.137 39.604 1.00 31.74 119 THR A C 1
ATOM 973 O O . THR A 1 119 ? 17.418 54.316 38.693 1.00 30.14 119 THR A O 1
ATOM 977 N N . TRP A 1 120 ? 16.420 52.951 40.179 1.00 30.62 120 TRP A N 1
ATOM 978 C CA . TRP A 1 120 ? 17.145 51.759 39.747 1.00 26.15 120 TRP A CA 1
ATOM 979 C C . TRP A 1 120 ? 16.227 50.590 39.477 1.00 23.57 120 TRP A C 1
ATOM 980 O O . TRP A 1 120 ? 15.068 50.587 39.884 1.00 23.08 120 TRP A O 1
ATOM 991 N N . ALA A 1 121 ? 16.770 49.579 38.811 1.00 22.36 121 ALA A N 1
ATOM 992 C CA . ALA A 1 121 ? 16.003 48.392 38.490 1.00 19.42 121 ALA A CA 1
ATOM 993 C C . ALA A 1 121 ? 16.916 47.223 38.182 1.00 24.35 121 ALA A C 1
ATOM 994 O O . ALA A 1 121 ? 17.892 47.355 37.442 1.00 27.06 121 ALA A O 1
ATOM 996 N N . LYS A 1 122 ? 16.597 46.077 38.770 1.00 22.98 122 LYS A N 1
ATOM 997 C CA . LYS A 1 122 ? 17.354 44.860 38.551 1.00 17.15 122 LYS A CA 1
ATOM 998 C C . LYS A 1 122 ? 16.634 44.158 37.385 1.00 22.91 122 LYS A C 1
ATOM 999 O O . LYS A 1 122 ? 15.510 43.674 37.531 1.00 29.62 122 LYS A O 1
ATOM 1005 N N . PHE A 1 123 ? 17.282 44.133 36.225 1.00 19.42 123 PHE A N 1
ATOM 1006 C CA . PHE A 1 123 ? 16.721 43.541 35.009 1.00 26.45 123 PHE A CA 1
ATOM 1007 C C . PHE A 1 123 ? 17.147 42.116 34.748 1.00 22.70 123 PHE A C 1
ATOM 1008 O O . PHE A 1 123 ? 18.059 41.598 35.373 1.00 28.17 123 PHE A O 1
ATOM 1016 N N . LYS A 1 124 ? 16.473 41.488 33.799 1.00 29.23 124 LYS A N 1
ATOM 1017 C CA . LYS A 1 124 ? 16.809 40.134 33.397 1.00 28.41 124 LYS A CA 1
ATOM 1018 C C . LYS A 1 124 ? 16.491 40.048 31.930 1.00 21.76 124 LYS A C 1
ATOM 1019 O O . LYS A 1 124 ? 15.406 40.436 31.502 1.00 24.32 124 LYS A O 1
ATOM 1025 N N . ASP A 1 125 ? 17.443 39.558 31.155 1.00 25.34 125 ASP A N 1
ATOM 1026 C CA . ASP A 1 125 ? 17.228 39.422 29.727 1.00 31.81 125 ASP A CA 1
ATOM 1027 C C . ASP A 1 125 ? 16.375 38.172 29.550 1.00 35.52 125 ASP A C 1
ATOM 1028 O O . ASP A 1 125 ? 16.859 37.058 29.744 1.00 44.32 125 ASP A O 1
ATOM 1033 N N . LYS A 1 126 ? 15.108 38.353 29.195 1.00 34.90 126 LYS A N 1
ATOM 1034 C CA . LYS A 1 126 ? 14.221 37.213 29.022 1.00 45.97 126 LYS A CA 1
ATOM 1035 C C . LYS A 1 126 ? 14.485 36.478 27.723 1.00 43.41 126 LYS A C 1
ATOM 1036 O O . LYS A 1 126 ? 13.573 36.204 26.954 1.00 65.83 126 LYS A O 1
ATOM 1042 N N . ALA A 1 127 ? 15.747 36.161 27.483 1.00 43.29 127 ALA A N 1
ATOM 1043 C CA . ALA A 1 127 ? 16.139 35.443 26.279 1.00 46.15 127 ALA A CA 1
ATOM 1044 C C . ALA A 1 127 ? 17.452 34.748 26.597 1.00 38.16 127 ALA A C 1
ATOM 1045 O O . ALA A 1 127 ? 17.683 33.628 26.162 1.00 46.46 127 ALA A O 1
ATOM 1047 N N . THR A 1 128 ? 18.304 35.419 27.370 1.00 35.98 128 THR A N 1
ATOM 1048 C CA . THR A 1 128 ? 19.592 34.861 27.762 1.00 32.55 128 THR A CA 1
ATOM 1049 C C . THR A 1 128 ? 19.619 34.560 29.261 1.00 29.64 128 THR A C 1
ATOM 1050 O O . THR A 1 128 ? 20.480 33.826 29.733 1.00 25.67 128 THR A O 1
ATOM 1054 N N . GLY A 1 129 ? 18.673 35.130 30.005 1.00 31.67 129 GLY A N 1
ATOM 1055 C CA . GLY A 1 129 ? 18.623 34.911 31.443 1.00 27.10 129 GLY A CA 1
ATOM 1056 C C . GLY A 1 129 ? 19.631 35.761 32.200 1.00 22.76 129 GLY A C 1
ATOM 1057 O O . GLY A 1 129 ? 19.790 35.621 33.409 1.00 15.15 129 GLY A O 1
ATOM 1058 N N . LYS A 1 130 ? 20.308 36.654 31.486 1.00 21.33 130 LYS A N 1
ATOM 1059 C CA . LYS A 1 130 ? 21.310 37.513 32.102 1.00 24.54 130 LYS A CA 1
ATOM 1060 C C . LYS A 1 130 ? 20.717 38.566 33.026 1.00 21.90 130 LYS A C 1
ATOM 1061 O O . LYS A 1 130 ? 19.758 39.259 32.668 1.00 20.52 130 LYS A O 1
ATOM 1067 N N . ILE A 1 131 ? 21.303 38.671 34.216 1.00 19.59 131 ILE A N 1
ATOM 1068 C CA . ILE A 1 131 ? 20.881 39.633 35.228 1.00 17.23 131 ILE A CA 1
ATOM 1069 C C . ILE A 1 131 ? 21.836 40.820 35.249 1.00 19.16 131 ILE A C 1
ATOM 1070 O O . ILE A 1 131 ? 23.052 40.659 35.167 1.00 21.19 131 ILE A O 1
ATOM 1075 N N . PHE A 1 132 ? 21.272 42.016 35.333 1.00 21.27 132 PHE A N 1
ATOM 1076 C CA . PHE A 1 132 ? 22.071 43.225 35.387 1.00 25.56 132 PHE A CA 1
ATOM 1077 C C . PHE A 1 132 ? 21.288 44.331 36.041 1.00 25.37 132 PHE A C 1
ATOM 1078 O O . PHE A 1 132 ? 20.098 44.191 36.296 1.00 24.31 132 PHE A O 1
ATOM 1094 N N . ALA A 1 134 ? 20.351 48.629 36.297 1.00 21.80 134 ALA A N 1
ATOM 1095 C CA . ALA A 1 134 ? 20.348 49.931 35.671 1.00 19.94 134 ALA A CA 1
ATOM 1096 C C . ALA A 1 134 ? 20.024 50.954 36.744 1.00 23.52 134 ALA A C 1
ATOM 1097 O O . ALA A 1 134 ? 19.103 50.767 37.544 1.00 19.65 134 ALA A O 1
ATOM 1099 N N . VAL A 1 135 ? 20.796 52.033 36.758 1.00 19.67 135 VAL A N 1
ATOM 1100 C CA . VAL A 1 135 ? 20.582 53.112 37.708 1.00 20.05 135 VAL A CA 1
ATOM 1101 C C . VAL A 1 135 ? 20.603 54.406 36.910 1.00 21.31 135 VAL A C 1
ATOM 1102 O O . VAL A 1 135 ? 21.536 54.657 36.151 1.00 23.32 135 VAL A O 1
ATOM 1106 N N . ASN A 1 136 ? 19.556 55.208 37.077 1.00 21.98 136 ASN A N 1
ATOM 1107 C CA . ASN A 1 136 ? 19.409 56.475 36.377 1.00 20.74 136 ASN A CA 1
ATOM 1108 C C . ASN A 1 136 ? 19.252 57.571 37.407 1.00 25.27 136 ASN A C 1
ATOM 1109 O O . ASN A 1 136 ? 18.435 57.458 38.319 1.00 27.62 136 ASN A O 1
ATOM 1114 N N . THR A 1 137 ? 20.012 58.646 37.263 1.00 24.14 137 THR A N 1
ATOM 1115 C CA . THR A 1 137 ? 19.924 59.704 38.250 1.00 27.07 137 THR A CA 1
ATOM 1116 C C . THR A 1 137 ? 20.094 61.113 37.670 1.00 22.81 137 THR A C 1
ATOM 1117 O O . THR A 1 137 ? 20.380 61.264 36.486 1.00 26.26 137 THR A O 1
ATOM 1121 N N . HIS A 1 138 ? 19.898 62.130 38.512 1.00 25.87 138 HIS A N 1
ATOM 1122 C CA . HIS A 1 138 ? 20.046 63.549 38.135 1.00 29.26 138 HIS A CA 1
ATOM 1123 C C . HIS A 1 138 ? 20.694 64.281 39.312 1.00 29.88 138 HIS A C 1
ATOM 1124 O O . HIS A 1 138 ? 20.060 64.466 40.345 1.00 30.85 138 HIS A O 1
ATOM 1131 N N . PHE A 1 139 ? 21.953 64.691 39.154 1.00 38.00 139 PHE A N 1
ATOM 1132 C CA . PHE A 1 139 ? 22.705 65.382 40.211 1.00 34.73 139 PHE A CA 1
ATOM 1133 C C . PHE A 1 139 ? 22.406 66.877 40.370 1.00 38.71 139 PHE A C 1
ATOM 1134 O O . PHE A 1 139 ? 21.820 67.506 39.487 1.00 36.19 139 PHE A O 1
ATOM 1142 N N . ASP A 1 140 ? 22.817 67.431 41.513 1.00 37.03 140 ASP A N 1
ATOM 1143 C CA . ASP A 1 140 ? 22.637 68.850 41.823 1.00 39.49 140 ASP A CA 1
ATOM 1144 C C . ASP A 1 140 ? 23.736 69.663 41.129 1.00 40.91 140 ASP A C 1
ATOM 1145 O O . ASP A 1 140 ? 24.903 69.275 41.143 1.00 40.41 140 ASP A O 1
ATOM 1150 N N . HIS A 1 141 ? 23.364 70.791 40.531 1.00 35.66 141 HIS A N 1
ATOM 1151 C CA . HIS A 1 141 ? 24.331 71.634 39.837 1.00 44.44 141 HIS A CA 1
ATOM 1152 C C . HIS A 1 141 ? 25.098 72.554 40.785 1.00 39.48 141 HIS A C 1
ATOM 1153 O O . HIS A 1 141 ? 26.226 72.965 40.490 1.00 33.56 141 HIS A O 1
ATOM 1160 N N . VAL A 1 142 ? 24.496 72.868 41.927 1.00 32.01 142 VAL A N 1
ATOM 1161 C CA . VAL A 1 142 ? 25.146 73.741 42.903 1.00 37.29 142 VAL A CA 1
ATOM 1162 C C . VAL A 1 142 ? 25.881 72.999 44.030 1.00 35.88 142 VAL A C 1
ATOM 1163 O O . VAL A 1 142 ? 27.014 73.342 44.366 1.00 29.11 142 VAL A O 1
ATOM 1167 N N . GLY A 1 143 ? 25.237 71.984 44.599 1.00 35.40 143 GLY A N 1
ATOM 1168 C CA . GLY A 1 143 ? 25.836 71.237 45.691 1.00 37.89 143 GLY A CA 1
ATOM 1169 C C . GLY A 1 143 ? 27.064 70.400 45.386 1.00 46.19 143 GLY A C 1
ATOM 1170 O O . GLY A 1 143 ? 26.968 69.330 44.779 1.00 51.12 143 GLY A O 1
ATOM 1171 N N . GLU A 1 144 ? 28.228 70.867 45.823 1.00 47.47 144 GLU A N 1
ATOM 1172 C CA . GLU A 1 144 ? 29.461 70.126 45.583 1.00 50.34 144 GLU A CA 1
ATOM 1173 C C . GLU A 1 144 ? 29.540 68.875 46.426 1.00 47.56 144 GLU A C 1
ATOM 1174 O O . GLU A 1 144 ? 29.704 67.771 45.908 1.00 53.61 144 GLU A O 1
ATOM 1180 N N . GLU A 1 145 ? 29.437 69.054 47.732 1.00 40.61 145 GLU A N 1
ATOM 1181 C CA . GLU A 1 145 ? 29.511 67.921 48.625 1.00 38.03 145 GLU A CA 1
ATOM 1182 C C . GLU A 1 145 ? 28.404 66.942 48.274 1.00 35.10 145 GLU A C 1
ATOM 1183 O O . GLU A 1 145 ? 28.631 65.733 48.241 1.00 39.85 145 GLU A O 1
ATOM 1189 N N . ALA A 1 146 ? 27.212 67.461 47.990 1.00 29.14 146 ALA A N 1
ATOM 1190 C CA . ALA A 1 146 ? 26.081 66.600 47.649 1.00 32.04 146 ALA A CA 1
ATOM 1191 C C . ALA A 1 146 ? 26.438 65.696 46.477 1.00 30.59 146 ALA A C 1
ATOM 1192 O O . ALA A 1 146 ? 26.103 64.507 46.474 1.00 21.92 146 ALA A O 1
ATOM 1194 N N . ARG A 1 147 ? 27.123 66.255 45.483 1.00 28.03 147 ARG A N 1
ATOM 1195 C CA . ARG A 1 147 ? 27.507 65.460 44.328 1.00 32.11 147 ARG A CA 1
ATOM 1196 C C . ARG A 1 147 ? 28.455 64.330 44.699 1.00 33.60 147 ARG A C 1
ATOM 1197 O O . ARG A 1 147 ? 28.278 63.194 44.244 1.00 34.85 147 ARG A O 1
ATOM 1205 N N . ARG A 1 148 ? 29.455 64.633 45.523 1.00 27.34 148 ARG A N 1
ATOM 1206 C CA . ARG A 1 148 ? 30.412 63.615 45.930 1.00 32.21 148 ARG A CA 1
ATOM 1207 C C . ARG A 1 148 ? 29.705 62.513 46.708 1.00 37.00 148 ARG A C 1
ATOM 1208 O O . ARG A 1 148 ? 30.009 61.331 46.537 1.00 36.79 148 ARG A O 1
ATOM 1216 N N . GLN A 1 149 ? 28.761 62.903 47.560 1.00 32.47 149 GLN A N 1
ATOM 1217 C CA . GLN A 1 149 ? 28.023 61.937 48.361 1.00 34.62 149 GLN A CA 1
ATOM 1218 C C . GLN A 1 149 ? 27.069 61.110 47.521 1.00 35.21 149 GLN A C 1
ATOM 1219 O O . GLN A 1 149 ? 26.918 59.906 47.745 1.00 31.46 149 GLN A O 1
ATOM 1225 N N . SER A 1 150 ? 26.416 61.759 46.562 1.00 33.90 150 SER A N 1
ATOM 1226 C CA . SER A 1 150 ? 25.470 61.073 45.680 1.00 32.97 150 SER A CA 1
ATOM 1227 C C . SER A 1 150 ? 26.161 59.941 44.919 1.00 36.00 150 SER A C 1
ATOM 1228 O O . SER A 1 150 ? 25.583 58.869 44.723 1.00 27.10 150 SER A O 1
ATOM 1231 N N . ALA A 1 151 ? 27.401 60.193 44.500 1.00 24.39 151 ALA A N 1
ATOM 1232 C CA . ALA A 1 151 ? 28.185 59.212 43.768 1.00 25.08 151 ALA A CA 1
ATOM 1233 C C . ALA A 1 151 ? 28.517 58.008 44.648 1.00 27.29 151 ALA A C 1
ATOM 1234 O O . ALA A 1 151 ? 28.303 56.862 44.257 1.00 27.60 151 ALA A O 1
ATOM 1236 N N . LEU A 1 152 ? 29.037 58.269 45.841 1.00 29.06 152 LEU A N 1
ATOM 1237 C CA . LEU A 1 152 ? 29.382 57.195 46.762 1.00 30.13 152 LEU A CA 1
ATOM 1238 C C . LEU A 1 152 ? 28.126 56.412 47.143 1.00 30.29 152 LEU A C 1
ATOM 1239 O O . LEU A 1 152 ? 28.166 55.193 47.284 1.00 38.04 152 LEU A O 1
ATOM 1244 N N . LEU A 1 153 ? 27.011 57.116 47.292 1.00 28.81 153 LEU A N 1
ATOM 1245 C CA . LEU A 1 153 ? 25.758 56.481 47.657 1.00 22.36 153 LEU A CA 1
ATOM 1246 C C . LEU A 1 153 ? 25.319 55.494 46.580 1.00 28.55 153 LEU A C 1
ATOM 1247 O O . LEU A 1 153 ? 24.898 54.377 46.881 1.00 28.77 153 LEU A O 1
ATOM 1252 N N . ILE A 1 154 ? 25.428 55.903 45.322 1.00 30.91 154 ILE A N 1
ATOM 1253 C CA . ILE A 1 154 ? 25.045 55.040 44.214 1.00 31.00 154 ILE A CA 1
ATOM 1254 C C . ILE A 1 154 ? 25.905 53.781 44.197 1.00 27.93 154 ILE A C 1
ATOM 1255 O O . ILE A 1 154 ? 25.387 52.674 44.046 1.00 25.86 154 ILE A O 1
ATOM 1260 N N . ILE A 1 155 ? 27.212 53.946 44.367 1.00 24.09 155 ILE A N 1
ATOM 1261 C CA . ILE A 1 155 ? 28.100 52.793 44.385 1.00 26.14 155 ILE A CA 1
ATOM 1262 C C . ILE A 1 155 ? 27.670 51.802 45.459 1.00 26.37 155 ILE A C 1
ATOM 1263 O O . ILE A 1 155 ? 27.572 50.604 45.196 1.00 38.32 155 ILE A O 1
ATOM 1268 N N . ARG A 1 156 ? 27.389 52.294 46.662 1.00 29.25 156 ARG A N 1
ATOM 1269 C CA . ARG A 1 156 ? 26.956 51.412 47.750 1.00 36.16 156 ARG A CA 1
ATOM 1270 C C . ARG A 1 156 ? 25.643 50.684 47.458 1.00 34.98 156 ARG A C 1
ATOM 1271 O O . ARG A 1 156 ? 25.417 49.587 47.963 1.00 37.93 156 ARG A O 1
ATOM 1279 N N . LYS A 1 157 ? 24.782 51.299 46.649 1.00 34.89 157 LYS A N 1
ATOM 1280 C CA . LYS A 1 157 ? 23.499 50.697 46.302 1.00 36.92 157 LYS A CA 1
ATOM 1281 C C . LYS A 1 157 ? 23.671 49.651 45.205 1.00 37.30 157 LYS A C 1
ATOM 1282 O O . LYS A 1 157 ? 22.920 48.679 45.146 1.00 32.01 157 LYS A O 1
ATOM 1288 N N . ILE A 1 158 ? 24.655 49.853 44.330 1.00 31.78 158 ILE A N 1
ATOM 1289 C CA . ILE A 1 158 ? 24.904 48.894 43.268 1.00 24.25 158 ILE A CA 1
ATOM 1290 C C . ILE A 1 158 ? 25.474 47.627 43.888 1.00 30.72 158 ILE A C 1
ATOM 1291 O O . ILE A 1 158 ? 25.104 46.521 43.489 1.00 36.56 158 ILE A O 1
ATOM 1296 N N . LYS A 1 159 ? 26.365 47.780 44.867 1.00 25.04 159 LYS A N 1
ATOM 1297 C CA . LYS A 1 159 ? 26.958 46.614 45.515 1.00 32.10 159 LYS A CA 1
ATOM 1298 C C . LYS A 1 159 ? 25.941 45.915 46.408 1.00 34.05 159 LYS A C 1
ATOM 1299 O O . LYS A 1 159 ? 26.016 44.705 46.617 1.00 35.63 159 LYS A O 1
ATOM 1305 N N . GLU A 1 160 ? 24.987 46.682 46.921 1.00 27.70 160 GLU A N 1
ATOM 1306 C CA . GLU A 1 160 ? 23.960 46.140 47.794 1.00 32.92 160 GLU A CA 1
ATOM 1307 C C . GLU A 1 160 ? 22.961 45.291 47.020 1.00 35.94 160 GLU A C 1
ATOM 1308 O O . GLU A 1 160 ? 22.666 44.161 47.406 1.00 40.73 160 GLU A O 1
ATOM 1314 N N . ILE A 1 161 ? 22.453 45.839 45.921 1.00 35.94 161 ILE A N 1
ATOM 1315 C CA . ILE A 1 161 ? 21.456 45.156 45.107 1.00 27.89 161 ILE A CA 1
ATOM 1316 C C . ILE A 1 161 ? 21.953 44.078 44.160 1.00 30.04 161 ILE A C 1
ATOM 1317 O O . ILE A 1 161 ? 21.441 42.962 44.167 1.00 38.06 161 ILE A O 1
ATOM 1322 N N . VAL A 1 162 ? 22.937 44.402 43.333 1.00 29.26 162 VAL A N 1
ATOM 1323 C CA . VAL A 1 162 ? 23.416 43.424 42.364 1.00 30.81 162 VAL A CA 1
ATOM 1324 C C . VAL A 1 162 ? 24.843 42.935 42.613 1.00 29.81 162 VAL A C 1
ATOM 1325 O O . VAL A 1 162 ? 25.359 42.103 41.867 1.00 33.14 162 VAL A O 1
ATOM 1329 N N . GLY A 1 163 ? 25.480 43.451 43.656 1.00 25.72 163 GLY A N 1
ATOM 1330 C CA . GLY A 1 163 ? 26.830 43.020 43.971 1.00 25.26 163 GLY A CA 1
ATOM 1331 C C . GLY A 1 163 ? 27.846 43.321 42.889 1.00 30.47 163 GLY A C 1
ATOM 1332 O O . GLY A 1 163 ? 28.042 44.478 42.523 1.00 37.62 163 GLY A O 1
ATOM 1333 N N . GLU A 1 164 ? 28.492 42.279 42.375 1.00 31.18 164 GLU A N 1
ATOM 1334 C CA . GLU A 1 164 ? 29.499 42.436 41.328 1.00 37.47 164 GLU A CA 1
ATOM 1335 C C . GLU A 1 164 ? 28.995 42.101 39.925 1.00 34.99 164 GLU A C 1
ATOM 1336 O O . GLU A 1 164 ? 29.783 41.947 38.991 1.00 31.11 164 GLU A O 1
ATOM 1342 N N . ARG A 1 165 ? 27.679 41.983 39.790 1.00 31.47 165 ARG A N 1
ATOM 1343 C CA . ARG A 1 165 ? 27.059 41.688 38.505 1.00 27.17 165 ARG A CA 1
ATOM 1344 C C . ARG A 1 165 ? 26.966 42.992 37.699 1.00 31.31 165 ARG A C 1
ATOM 1345 O O . ARG A 1 165 ? 26.966 44.090 38.271 1.00 22.97 165 ARG A O 1
ATOM 1353 N N . PRO A 1 166 ? 26.892 42.887 36.360 1.00 27.99 166 PRO A N 1
ATOM 1354 C CA . PRO A 1 166 ? 26.810 44.045 35.466 1.00 26.70 166 PRO A CA 1
ATOM 1355 C C . PRO A 1 166 ? 25.805 45.107 35.913 1.00 24.80 166 PRO A C 1
ATOM 1356 O O . PRO A 1 166 ? 24.666 44.802 36.290 1.00 21.06 166 PRO A O 1
ATOM 1360 N N . ALA A 1 167 ? 26.249 46.358 35.859 1.00 20.96 167 ALA A N 1
ATOM 1361 C CA . ALA A 1 167 ? 25.440 47.505 36.248 1.00 16.74 167 ALA A CA 1
ATOM 1362 C C . ALA A 1 167 ? 25.799 48.702 35.383 1.00 16.43 167 ALA A C 1
ATOM 1363 O O . ALA A 1 167 ? 26.958 48.904 35.022 1.00 17.38 167 ALA A O 1
ATOM 1365 N N . VAL A 1 168 ? 24.798 49.500 35.052 1.00 21.84 168 VAL A N 1
ATOM 1366 C CA . VAL A 1 168 ? 25.035 50.670 34.235 1.00 22.61 168 VAL A CA 1
ATOM 1367 C C . VAL A 1 168 ? 24.325 51.855 34.858 1.00 26.91 168 VAL A C 1
ATOM 1368 O O . VAL A 1 168 ? 23.135 51.792 35.190 1.00 24.51 168 VAL A O 1
ATOM 1372 N N . VAL A 1 169 ? 25.083 52.926 35.035 1.00 18.16 169 VAL A N 1
ATOM 1373 C CA . VAL A 1 169 ? 24.572 54.149 35.610 1.00 21.33 169 VAL A CA 1
ATOM 1374 C C . VAL A 1 169 ? 24.535 55.228 34.548 1.00 19.30 169 VAL A C 1
ATOM 1375 O O . VAL A 1 169 ? 25.526 55.475 33.861 1.00 25.87 169 VAL A O 1
ATOM 1379 N N . THR A 1 170 ? 23.382 55.864 34.424 1.00 20.51 170 THR A N 1
ATOM 1380 C CA . THR A 1 170 ? 23.194 56.942 33.475 1.00 24.13 170 THR A CA 1
ATOM 1381 C C . THR A 1 170 ? 22.617 58.136 34.207 1.00 23.36 170 THR A C 1
ATOM 1382 O O . THR A 1 170 ? 22.113 58.013 35.330 1.00 16.93 170 THR A O 1
ATOM 1386 N N . GLY A 1 171 ? 22.688 59.292 33.558 1.00 29.99 171 GLY A N 1
ATOM 1387 C CA . GLY A 1 171 ? 22.126 60.484 34.152 1.00 30.13 171 GLY A CA 1
ATOM 1388 C C . GLY A 1 171 ? 22.814 61.774 33.794 1.00 29.68 171 GLY A C 1
ATOM 1389 O O . GLY A 1 171 ? 23.797 61.800 33.052 1.00 31.16 171 GLY A O 1
ATOM 1390 N N . ASP A 1 172 ? 22.262 62.856 34.327 1.00 35.30 172 ASP A N 1
ATOM 1391 C CA . ASP A 1 172 ? 22.798 64.182 34.127 1.00 23.59 172 ASP A CA 1
ATOM 1392 C C . ASP A 1 172 ? 23.513 64.500 35.425 1.00 28.29 172 ASP A C 1
ATOM 1393 O O . ASP A 1 172 ? 22.901 64.532 36.493 1.00 25.44 172 ASP A O 1
ATOM 1398 N N . PHE A 1 173 ? 24.807 64.743 35.337 1.00 23.63 173 PHE A N 1
ATOM 1399 C CA . PHE A 1 173 ? 25.563 65.042 36.528 1.00 29.59 173 PHE A CA 1
ATOM 1400 C C . PHE A 1 173 ? 25.870 66.522 36.739 1.00 35.99 173 PHE A C 1
ATOM 1401 O O . PHE A 1 173 ? 26.439 66.900 37.766 1.00 40.13 173 PHE A O 1
ATOM 1409 N N . ASN A 1 174 ? 25.496 67.353 35.773 1.00 30.02 174 ASN A N 1
ATOM 1410 C CA . ASN A 1 174 ? 25.733 68.786 35.869 1.00 30.26 174 ASN A CA 1
ATOM 1411 C C . ASN A 1 174 ? 27.188 69.161 36.080 1.00 32.73 174 ASN A C 1
ATOM 1412 O O . ASN A 1 174 ? 27.489 70.150 36.743 1.00 35.06 174 ASN A O 1
ATOM 1417 N N . VAL A 1 175 ? 28.098 68.358 35.548 1.00 41.50 175 VAL A N 1
ATOM 1418 C CA . VAL A 1 175 ? 29.524 68.656 35.665 1.00 35.63 175 VAL A CA 1
ATOM 1419 C C . VAL A 1 175 ? 30.255 67.995 34.514 1.00 29.93 175 VAL A C 1
ATOM 1420 O O . VAL A 1 175 ? 29.697 67.156 33.804 1.00 29.91 175 VAL A O 1
ATOM 1424 N N . THR A 1 176 ? 31.496 68.389 34.297 1.00 24.51 176 THR A N 1
ATOM 1425 C CA . THR A 1 176 ? 32.236 67.773 33.223 1.00 30.29 176 THR A CA 1
ATOM 1426 C C . THR A 1 176 ? 33.134 66.715 33.837 1.00 37.72 176 THR A C 1
ATOM 1427 O O . THR A 1 176 ? 33.033 66.414 35.030 1.00 32.78 176 THR A O 1
ATOM 1431 N N . ASP A 1 177 ? 34.006 66.151 33.011 1.00 39.30 177 ASP A N 1
ATOM 1432 C CA . ASP A 1 177 ? 34.932 65.123 33.455 1.00 43.34 177 ASP A CA 1
ATOM 1433 C C . ASP A 1 177 ? 36.008 65.749 34.330 1.00 41.23 177 ASP A C 1
ATOM 1434 O O . ASP A 1 177 ? 36.749 65.048 35.013 1.00 48.01 177 ASP A O 1
ATOM 1439 N N . ALA A 1 178 ? 36.083 67.074 34.316 1.00 41.57 178 ALA A N 1
ATOM 1440 C CA . ALA A 1 178 ? 37.078 67.787 35.112 1.00 43.86 178 ALA A CA 1
ATOM 1441 C C . ALA A 1 178 ? 36.613 68.030 36.551 1.00 39.63 178 ALA A C 1
ATOM 1442 O O . ALA A 1 178 ? 37.370 68.543 37.368 1.00 42.04 178 ALA A O 1
ATOM 1444 N N . SER A 1 179 ? 35.373 67.669 36.861 1.00 34.50 179 SER A N 1
ATOM 1445 C CA . SER A 1 179 ? 34.861 67.874 38.207 1.00 35.87 179 SER A CA 1
ATOM 1446 C C . SER A 1 179 ? 35.407 66.811 39.142 1.00 39.95 179 SER A C 1
ATOM 1447 O O . SER A 1 179 ? 36.075 65.869 38.709 1.00 43.27 179 SER A O 1
ATOM 1450 N N . ASP A 1 180 ? 35.111 66.959 40.429 1.00 39.30 180 ASP A N 1
ATOM 1451 C CA . ASP A 1 180 ? 35.567 65.992 41.408 1.00 40.94 180 ASP A CA 1
ATOM 1452 C C . ASP A 1 180 ? 34.569 64.844 41.486 1.00 39.40 180 ASP A C 1
ATOM 1453 O O . ASP A 1 180 ? 34.950 63.696 41.679 1.00 45.49 180 ASP A O 1
ATOM 1458 N N . ALA A 1 181 ? 33.286 65.148 41.336 1.00 35.94 181 ALA A N 1
ATOM 1459 C CA . ALA A 1 181 ? 32.278 64.097 41.391 1.00 34.58 181 ALA A CA 1
ATOM 1460 C C . ALA A 1 181 ? 32.597 63.065 40.313 1.00 32.01 181 ALA A C 1
ATOM 1461 O O . ALA A 1 181 ? 32.459 61.864 40.526 1.00 36.66 181 ALA A O 1
ATOM 1463 N N . TYR A 1 182 ? 33.027 63.532 39.150 1.00 33.54 182 TYR A N 1
ATOM 1464 C CA . TYR A 1 182 ? 33.364 62.611 38.083 1.00 36.91 182 TYR A CA 1
ATOM 1465 C C . TYR A 1 182 ? 34.530 61.749 38.522 1.00 40.84 182 TYR A C 1
ATOM 1466 O O . TYR A 1 182 ? 34.615 60.570 38.174 1.00 43.48 182 TYR A O 1
ATOM 1475 N N . GLU A 1 183 ? 35.432 62.343 39.291 1.00 37.41 183 GLU A N 1
ATOM 1476 C CA . GLU A 1 183 ? 36.605 61.628 39.757 1.00 38.34 183 GLU A CA 1
ATOM 1477 C C . GLU A 1 183 ? 36.283 60.636 40.879 1.00 33.02 183 GLU A C 1
ATOM 1478 O O . GLU A 1 183 ? 36.928 59.596 40.984 1.00 31.23 183 GLU A O 1
ATOM 1484 N N . THR A 1 184 ? 35.281 60.938 41.703 1.00 31.74 184 THR A N 1
ATOM 1485 C CA . THR A 1 184 ? 34.931 60.030 42.794 1.00 34.39 184 THR A CA 1
ATOM 1486 C C . THR A 1 184 ? 34.318 58.715 42.292 1.00 36.36 184 THR A C 1
ATOM 1487 O O . THR A 1 184 ? 34.521 57.670 42.904 1.00 37.11 184 THR A O 1
ATOM 1491 N N . ILE A 1 185 ? 33.567 58.750 41.192 1.00 34.98 185 ILE A N 1
ATOM 1492 C CA . ILE A 1 185 ? 32.987 57.508 40.677 1.00 38.40 185 ILE A CA 1
ATOM 1493 C C . ILE A 1 185 ? 33.903 56.834 39.673 1.00 40.75 185 ILE A C 1
ATOM 1494 O O . ILE A 1 185 ? 33.709 55.672 39.326 1.00 48.82 185 ILE A O 1
ATOM 1499 N N . THR A 1 186 ? 34.904 57.573 39.214 1.00 36.13 186 THR A N 1
ATOM 1500 C CA . THR A 1 186 ? 35.863 57.072 38.246 1.00 33.87 186 THR A CA 1
ATOM 1501 C C . THR A 1 186 ? 37.094 56.488 38.942 1.00 38.22 186 THR A C 1
ATOM 1502 O O . THR A 1 186 ? 37.716 55.559 38.427 1.00 37.44 186 THR A O 1
ATOM 1506 N N . THR A 1 187 ? 37.436 57.012 40.117 1.00 30.99 187 THR A N 1
ATOM 1507 C CA . THR A 1 187 ? 38.619 56.538 40.829 1.00 38.34 187 THR A CA 1
ATOM 1508 C C . THR A 1 187 ? 38.318 55.904 42.181 1.00 39.73 187 THR A C 1
ATOM 1509 O O . THR A 1 187 ? 39.092 56.030 43.137 1.00 44.86 187 THR A O 1
ATOM 1513 N N . ASN A 1 188 ? 37.194 55.210 42.250 1.00 31.96 188 ASN A N 1
ATOM 1514 C CA . ASN A 1 188 ? 36.777 54.544 43.472 1.00 36.52 188 ASN A CA 1
ATOM 1515 C C . ASN A 1 188 ? 37.182 53.072 43.440 1.00 43.04 188 ASN A C 1
ATOM 1516 O O . ASN A 1 188 ? 37.337 52.481 42.370 1.00 43.56 188 ASN A O 1
ATOM 1521 N N . GLU A 1 189 ? 37.367 52.495 44.623 1.00 42.85 189 GLU A N 1
ATOM 1522 C CA . GLU A 1 189 ? 37.744 51.092 44.764 1.00 39.47 189 GLU A CA 1
ATOM 1523 C C . GLU A 1 189 ? 36.801 50.213 43.929 1.00 37.09 189 GLU A C 1
ATOM 1524 O O . GLU A 1 189 ? 37.203 49.174 43.412 1.00 28.73 189 GLU A O 1
ATOM 1530 N N . PHE A 1 190 ? 35.544 50.636 43.812 1.00 38.43 190 PHE A N 1
ATOM 1531 C CA . PHE A 1 190 ? 34.553 49.937 42.996 1.00 31.98 190 PHE A CA 1
ATOM 1532 C C . PHE A 1 190 ? 34.676 50.652 41.649 1.00 35.36 190 PHE A C 1
ATOM 1533 O O . PHE A 1 190 ? 34.221 51.790 41.492 1.00 31.19 190 PHE A O 1
ATOM 1541 N N . VAL A 1 191 ? 35.337 49.985 40.703 1.00 32.23 191 VAL A N 1
ATOM 1542 C CA . VAL A 1 191 ? 35.594 50.525 39.371 1.00 26.89 191 VAL A CA 1
ATOM 1543 C C . VAL A 1 191 ? 34.355 50.783 38.527 1.00 37.43 191 VAL A C 1
ATOM 1544 O O . VAL A 1 191 ? 33.446 49.954 38.443 1.00 34.75 191 VAL A O 1
ATOM 1556 N N . LYS A 1 193 ? 33.732 52.556 34.664 1.00 33.53 193 LYS A N 1
ATOM 1557 C CA . LYS A 1 193 ? 34.336 53.123 33.466 1.00 32.78 193 LYS A CA 1
ATOM 1558 C C . LYS A 1 193 ? 33.402 54.140 32.803 1.00 31.35 193 LYS A C 1
ATOM 1559 O O . LYS A 1 193 ? 32.180 54.031 32.884 1.00 34.66 193 LYS A O 1
ATOM 1565 N N . ASP A 1 194 ? 33.983 55.142 32.162 1.00 28.93 194 ASP A N 1
ATOM 1566 C CA . ASP A 1 194 ? 33.193 56.137 31.460 1.00 27.11 194 ASP A CA 1
ATOM 1567 C C . ASP A 1 194 ? 32.982 55.526 30.075 1.00 25.07 194 ASP A C 1
ATOM 1568 O O . ASP A 1 194 ? 33.927 55.412 29.298 1.00 21.81 194 ASP A O 1
ATOM 1573 N N . ALA A 1 195 ? 31.754 55.116 29.768 1.00 26.12 195 ALA A N 1
ATOM 1574 C CA . ALA A 1 195 ? 31.477 54.482 28.475 1.00 29.22 195 ALA A CA 1
ATOM 1575 C C . ALA A 1 195 ? 31.969 55.287 27.274 1.00 30.11 195 ALA A C 1
ATOM 1576 O O . ALA A 1 195 ? 32.340 54.717 26.249 1.00 27.98 195 ALA A O 1
ATOM 1578 N N . TYR A 1 196 ? 31.968 56.611 27.396 1.00 29.68 196 TYR A N 1
ATOM 1579 C CA . TYR A 1 196 ? 32.399 57.460 26.298 1.00 27.67 196 TYR A CA 1
ATOM 1580 C C . TYR A 1 196 ? 33.910 57.401 26.040 1.00 30.83 196 TYR A C 1
ATOM 1581 O O . TYR A 1 196 ? 34.349 57.483 24.891 1.00 28.87 196 TYR A O 1
ATOM 1590 N N . LYS A 1 197 ? 34.698 57.262 27.106 1.00 23.76 197 LYS A N 1
ATOM 1591 C CA . LYS A 1 197 ? 36.157 57.186 27.005 1.00 22.73 197 LYS A CA 1
ATOM 1592 C C . LYS A 1 197 ? 36.679 55.767 26.738 1.00 25.26 197 LYS A C 1
ATOM 1593 O O . LYS A 1 197 ? 37.836 55.600 26.365 1.00 31.00 197 LYS A O 1
ATOM 1599 N N . THR A 1 198 ? 35.852 54.743 26.939 1.00 26.25 198 THR A N 1
ATOM 1600 C CA . THR A 1 198 ? 3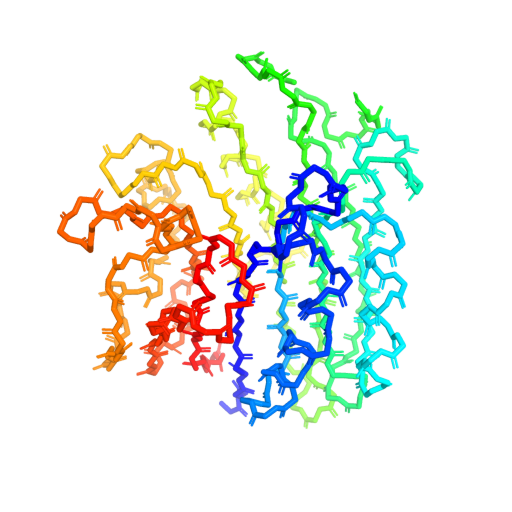6.307 53.368 26.721 1.00 26.11 198 THR A CA 1
ATOM 1601 C C . THR A 1 198 ? 35.698 52.684 25.507 1.00 26.05 198 THR A C 1
ATOM 1602 O O . THR A 1 198 ? 36.054 51.550 25.198 1.00 25.12 198 THR A O 1
ATOM 1606 N N . ALA A 1 199 ? 34.777 53.367 24.834 1.00 22.95 199 ALA A N 1
ATOM 1607 C CA . ALA A 1 199 ? 34.122 52.815 23.650 1.00 26.58 199 ALA A CA 1
ATOM 1608 C C . ALA A 1 199 ? 35.128 52.589 22.530 1.00 23.32 199 ALA A C 1
ATOM 1609 O O . ALA A 1 199 ? 36.018 53.409 22.309 1.00 21.57 199 ALA A O 1
ATOM 1611 N N . ALA A 1 200 ? 34.977 51.475 21.824 1.00 21.63 200 ALA A N 1
ATOM 1612 C CA . ALA A 1 200 ? 35.866 51.138 20.721 1.00 23.91 200 ALA A CA 1
ATOM 1613 C C . ALA A 1 200 ? 35.615 52.055 19.527 1.00 23.30 200 ALA A C 1
ATOM 1614 O O . ALA A 1 200 ? 36.497 52.265 18.697 1.00 20.64 200 ALA A O 1
ATOM 1616 N N . ARG A 1 201 ? 34.407 52.599 19.450 1.00 22.58 201 ARG A N 1
ATOM 1617 C CA . ARG A 1 201 ? 34.032 53.480 18.352 1.00 26.46 201 ARG A CA 1
ATOM 1618 C C . ARG A 1 201 ? 33.127 54.589 18.890 1.00 25.65 201 ARG A C 1
ATOM 1619 O O . ARG A 1 201 ? 32.202 54.326 19.654 1.00 24.75 201 ARG A O 1
ATOM 1627 N N . VAL A 1 202 ? 33.424 55.826 18.504 1.00 21.10 202 VAL A N 1
ATOM 1628 C CA . VAL A 1 202 ? 32.675 56.995 18.941 1.00 19.35 202 VAL A CA 1
ATOM 1629 C C . VAL A 1 202 ? 32.267 57.853 17.755 1.00 25.32 202 VAL A C 1
ATOM 1630 O O . VAL A 1 202 ? 33.107 58.215 16.930 1.00 34.29 202 VAL A O 1
ATOM 1634 N N . THR A 1 203 ? 30.981 58.179 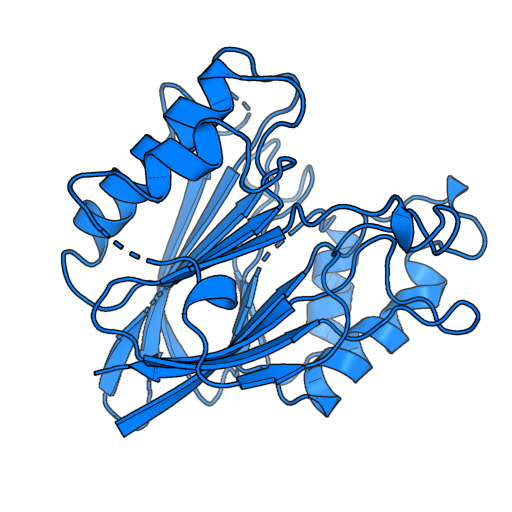17.665 1.00 27.09 203 THR A N 1
ATOM 1635 C CA . THR A 1 203 ? 30.490 59.004 16.566 1.00 25.83 203 THR A CA 1
ATOM 1636 C C . THR A 1 203 ? 29.580 60.117 17.081 1.00 27.36 203 THR A C 1
ATOM 1637 O O . THR A 1 203 ? 29.002 60.010 18.162 1.00 28.99 203 THR A O 1
ATOM 1641 N N . GLY A 1 204 ? 29.470 61.192 16.309 1.00 24.34 204 GLY A N 1
ATOM 1642 C CA . GLY A 1 204 ? 28.641 62.305 16.715 1.00 16.38 204 GLY A CA 1
ATOM 1643 C C . GLY A 1 204 ? 29.471 63.426 17.304 1.00 28.12 204 GLY A C 1
ATOM 1644 O O . GLY A 1 204 ? 30.678 63.518 17.062 1.00 28.27 204 GLY A O 1
ATOM 1645 N N . VAL A 1 205 ? 28.814 64.277 18.086 1.00 24.21 205 VAL A N 1
ATOM 1646 C CA . VAL A 1 205 ? 29.451 65.424 18.724 1.00 21.98 205 VAL A CA 1
ATOM 1647 C C . VAL A 1 205 ? 30.006 65.027 20.096 1.00 27.51 205 VAL A C 1
ATOM 1648 O O . VAL A 1 205 ? 29.692 63.949 20.603 1.00 27.52 205 VAL A O 1
ATOM 1652 N N . ASP A 1 206 ? 30.830 65.888 20.693 1.00 29.84 206 ASP A N 1
ATOM 1653 C CA . ASP A 1 206 ? 31.428 65.590 21.998 1.00 36.17 206 ASP A CA 1
ATOM 1654 C C . ASP A 1 206 ? 30.857 66.401 23.161 1.00 28.29 206 ASP A C 1
ATOM 1655 O O . ASP A 1 206 ? 31.432 66.430 24.249 1.00 30.84 206 ASP A O 1
ATOM 1660 N N . TYR A 1 207 ? 29.727 67.060 22.930 1.00 35.00 207 TYR A N 1
ATOM 1661 C CA . TYR A 1 207 ? 29.073 67.846 23.973 1.00 27.89 207 TYR A CA 1
ATOM 1662 C C . TYR A 1 207 ? 27.627 67.374 24.084 1.00 28.21 207 TYR A C 1
ATOM 1663 O O . TYR A 1 207 ? 27.067 66.853 23.120 1.00 28.73 207 TYR A O 1
ATOM 1672 N N . THR A 1 208 ? 27.029 67.576 25.253 1.00 23.00 208 THR A N 1
ATOM 1673 C CA . THR A 1 208 ? 25.668 67.128 25.508 1.00 27.34 208 THR A CA 1
ATOM 1674 C C . THR A 1 208 ? 24.682 68.240 25.899 1.00 30.60 208 THR A C 1
ATOM 1675 O O . THR A 1 208 ? 23.487 67.993 26.094 1.00 39.20 208 THR A O 1
ATOM 1679 N N . PHE A 1 209 ? 25.173 69.465 26.025 1.00 29.62 209 PHE A N 1
ATOM 1680 C CA . PHE A 1 209 ? 24.299 70.581 26.360 1.00 26.57 209 PHE A CA 1
ATOM 1681 C C . PHE A 1 209 ? 24.566 71.756 25.424 1.00 21.75 209 PHE A C 1
ATOM 1682 O O . PHE A 1 209 ? 25.702 72.180 25.267 1.00 36.49 209 PHE A O 1
ATOM 1690 N N . HIS A 1 210 ? 23.516 72.281 24.807 1.00 29.31 210 HIS A N 1
ATOM 1691 C CA . HIS A 1 2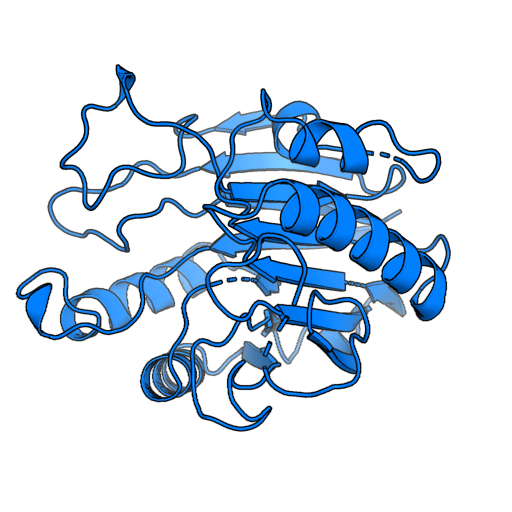10 ? 23.653 73.392 23.874 1.00 27.92 210 HIS A CA 1
ATOM 1692 C C . HIS A 1 210 ? 22.591 74.467 24.114 1.00 32.97 210 HIS A C 1
ATOM 1693 O O . HIS A 1 210 ? 22.554 75.475 23.410 1.00 31.69 210 HIS A O 1
ATOM 1700 N N . ASP A 1 211 ? 21.734 74.238 25.107 1.00 34.48 211 ASP A N 1
ATOM 1701 C CA . ASP A 1 211 ? 20.664 75.170 25.466 1.00 39.61 211 ASP A CA 1
ATOM 1702 C C . ASP A 1 211 ? 19.782 75.519 24.263 1.00 35.91 211 ASP A C 1
ATOM 1703 O O . ASP A 1 211 ? 19.530 76.687 23.985 1.00 37.95 211 ASP A O 1
ATOM 1708 N N . PHE A 1 212 ? 19.311 74.495 23.559 1.00 38.40 212 PHE A N 1
ATOM 1709 C CA . PHE A 1 212 ? 18.466 74.689 22.383 1.00 40.75 212 PHE A CA 1
ATOM 1710 C C . PHE A 1 212 ? 19.228 75.369 21.252 1.00 45.08 212 PHE A C 1
ATOM 1711 O O . PHE A 1 212 ? 18.735 76.311 20.631 1.00 34.39 212 PHE A O 1
ATOM 1719 N N . ALA A 1 213 ? 20.438 74.871 20.998 1.00 51.34 213 ALA A N 1
ATOM 1720 C CA . ALA A 1 213 ? 21.316 75.386 19.949 1.00 47.92 213 ALA A CA 1
ATOM 1721 C C . ALA A 1 213 ? 21.635 76.874 20.074 1.00 43.62 213 ALA A C 1
ATOM 1722 O O . ALA A 1 213 ? 21.901 77.534 19.076 1.00 48.72 213 ALA A O 1
ATOM 1724 N N . ARG A 1 214 ? 21.615 77.403 21.292 1.00 44.21 214 ARG A N 1
ATOM 1725 C CA . ARG A 1 214 ? 21.918 78.811 21.482 1.00 47.96 214 ARG A CA 1
ATOM 1726 C C . ARG A 1 214 ? 23.362 79.023 21.914 1.00 49.07 214 ARG A C 1
ATOM 1727 O O . ARG A 1 214 ? 23.878 80.137 21.877 1.00 48.00 214 ARG A O 1
ATOM 1735 N N . ILE A 1 215 ? 24.022 77.943 22.309 1.00 49.41 215 ILE A N 1
ATOM 1736 C CA . ILE A 1 215 ? 25.417 78.021 22.717 1.00 45.35 215 ILE A CA 1
ATOM 1737 C C . ILE A 1 215 ? 26.281 77.488 21.570 1.00 46.11 215 ILE A C 1
ATOM 1738 O O . ILE A 1 215 ? 26.011 76.414 21.023 1.00 41.39 215 ILE A O 1
ATOM 1743 N N . PRO A 1 216 ? 27.319 78.244 21.174 1.00 48.30 216 PRO A N 1
ATOM 1744 C CA . PRO A 1 216 ? 28.182 77.784 20.083 1.00 46.86 216 PRO A CA 1
ATOM 1745 C C . PRO A 1 216 ? 28.829 76.446 20.432 1.00 46.04 216 PRO A C 1
ATOM 1746 O O . PRO A 1 216 ? 29.274 76.238 21.559 1.00 44.57 216 PRO A O 1
ATOM 1750 N N . ALA A 1 217 ? 28.878 75.547 19.455 1.00 50.38 217 ALA A N 1
ATOM 1751 C CA . ALA A 1 217 ? 29.456 74.222 19.647 1.00 51.09 217 ALA A CA 1
ATOM 1752 C C . ALA A 1 217 ? 30.773 74.222 20.426 1.00 51.18 217 ALA A C 1
ATOM 1753 O O . ALA A 1 217 ? 30.922 73.475 21.395 1.00 55.11 217 ALA A O 1
ATOM 1755 N N . GLU A 1 218 ? 31.720 75.057 20.013 1.00 44.73 218 GLU A N 1
ATOM 1756 C CA . GLU A 1 218 ? 33.014 75.109 20.683 1.00 48.89 218 GLU A CA 1
ATOM 1757 C C . GLU A 1 218 ? 32.932 75.385 22.179 1.00 46.42 218 GLU A C 1
ATOM 1758 O O . GLU A 1 218 ? 33.827 75.001 22.929 1.00 48.02 218 GLU A O 1
ATOM 1764 N N . ASP A 1 219 ? 31.865 76.041 22.621 1.00 44.48 219 ASP A N 1
ATOM 1765 C CA . ASP A 1 219 ? 31.723 76.350 24.043 1.00 44.31 219 ASP A CA 1
ATOM 1766 C C . ASP A 1 219 ? 30.794 75.406 24.791 1.00 41.68 219 ASP A C 1
ATOM 1767 O O . ASP A 1 219 ? 30.502 75.620 25.966 1.00 42.41 219 ASP A O 1
ATOM 1772 N N . CYS A 1 220 ? 30.325 74.363 24.118 1.00 39.96 220 CYS A N 1
ATOM 1773 C CA . CYS A 1 220 ? 29.431 73.408 24.758 1.00 38.29 220 CYS A CA 1
ATOM 1774 C C . CYS A 1 220 ? 30.209 72.374 25.569 1.00 37.77 220 CYS A C 1
ATOM 1775 O O . CYS A 1 220 ? 31.334 72.000 25.223 1.00 39.37 220 CYS A O 1
ATOM 1778 N N . GLU A 1 221 ? 29.596 71.916 26.651 1.00 28.93 221 GLU A N 1
ATOM 1779 C CA . GLU A 1 221 ? 30.228 70.939 27.512 1.00 28.48 221 GLU A CA 1
ATOM 1780 C C . GLU A 1 221 ? 29.431 69.649 27.578 1.00 33.51 221 GLU A C 1
ATOM 1781 O O . GLU A 1 221 ? 28.245 69.604 27.228 1.00 30.72 221 GLU A O 1
ATOM 1787 N N . LYS A 1 222 ? 30.102 68.600 28.041 1.00 28.75 222 LYS A N 1
ATOM 1788 C CA . LYS A 1 222 ? 29.488 67.290 28.201 1.00 24.78 222 LYS A CA 1
ATOM 1789 C C . LYS A 1 222 ? 29.207 67.118 29.688 1.00 19.25 222 LYS A C 1
ATOM 1790 O O . LYS A 1 222 ? 30.135 67.046 30.485 1.00 27.90 222 LYS A O 1
ATOM 1796 N N . ILE A 1 223 ? 27.934 67.071 30.062 1.00 16.92 223 ILE A N 1
ATOM 1797 C CA . ILE A 1 223 ? 27.570 66.915 31.462 1.00 23.64 223 ILE A CA 1
ATOM 1798 C C . ILE A 1 223 ? 26.730 65.680 31.689 1.00 24.07 223 ILE A C 1
ATOM 1799 O O . ILE A 1 223 ? 26.284 65.425 32.808 1.00 34.53 223 ILE A O 1
ATOM 1804 N N . ASP A 1 224 ? 26.504 64.917 30.626 1.00 22.78 224 ASP A N 1
ATOM 1805 C CA . ASP A 1 224 ? 25.715 63.694 30.731 1.00 27.77 224 ASP A CA 1
ATOM 1806 C C . ASP A 1 224 ? 26.636 62.509 30.513 1.00 18.97 224 ASP A C 1
ATOM 1807 O O . ASP A 1 224 ? 27.449 62.520 29.602 1.00 22.59 224 ASP A O 1
ATOM 1812 N N . PHE A 1 225 ? 26.522 61.484 31.348 1.00 20.39 225 PHE A N 1
ATOM 1813 C CA . PHE A 1 225 ? 27.410 60.333 31.208 1.00 21.79 225 PHE A CA 1
ATOM 1814 C C . PHE A 1 225 ? 26.753 58.972 31.353 1.00 25.23 225 PHE A C 1
ATOM 1815 O O . PHE A 1 225 ? 25.661 58.830 31.911 1.00 22.43 225 PHE A O 1
ATOM 1823 N N . ILE A 1 226 ? 27.458 57.973 30.837 1.00 17.80 226 ILE A N 1
ATOM 1824 C CA . ILE A 1 226 ? 27.050 56.589 30.943 1.00 19.78 226 ILE A CA 1
ATOM 1825 C C . ILE A 1 226 ? 28.231 55.862 31.593 1.00 25.25 226 ILE A C 1
ATOM 1826 O O . ILE A 1 226 ? 29.325 55.790 31.020 1.00 23.64 226 ILE A O 1
ATOM 1831 N N . PHE A 1 227 ? 28.025 55.345 32.798 1.00 14.50 227 PHE A N 1
ATOM 1832 C CA . PHE A 1 227 ? 29.093 54.634 33.495 1.00 16.41 227 PHE A CA 1
ATOM 1833 C C . PHE A 1 227 ? 28.775 53.151 33.558 1.00 11.36 227 PHE A C 1
ATOM 1834 O O . PHE A 1 227 ? 27.626 52.765 33.770 1.00 13.96 227 PHE A O 1
ATOM 1842 N N . VAL A 1 228 ? 29.793 52.319 33.374 1.00 13.10 228 VAL A N 1
ATOM 1843 C CA . VAL A 1 228 ? 29.591 50.873 33.409 1.00 18.83 228 VAL A CA 1
ATOM 1844 C C . VAL A 1 228 ? 30.649 50.122 34.206 1.00 19.45 228 VAL A C 1
ATOM 1845 O O . VAL A 1 228 ? 31.798 50.547 34.277 1.00 21.59 228 VAL A O 1
ATOM 1849 N N . THR A 1 229 ? 30.259 48.996 34.794 1.00 19.40 229 THR A N 1
ATOM 1850 C CA . THR A 1 229 ? 31.195 48.187 35.560 1.00 18.50 229 THR A CA 1
ATOM 1851 C C . THR A 1 229 ? 32.230 47.579 34.604 1.00 23.33 229 THR A C 1
ATOM 1852 O O . THR A 1 229 ? 31.935 47.347 33.431 1.00 25.56 229 THR A O 1
ATOM 1856 N N . PRO A 1 230 ? 33.457 47.317 35.094 1.00 21.53 230 PRO A N 1
ATOM 1857 C CA . PRO A 1 230 ? 34.547 46.758 34.278 1.00 25.47 230 PRO A CA 1
ATOM 1858 C C . PRO A 1 230 ? 34.288 45.552 33.366 1.00 24.39 230 PRO A C 1
ATOM 1859 O O . PRO A 1 230 ? 35.006 45.356 32.386 1.00 29.95 230 PRO A O 1
ATOM 1863 N N . GLN A 1 231 ? 33.263 44.769 33.675 1.00 23.77 231 GLN A N 1
ATOM 1864 C CA . GLN A 1 231 ? 32.900 43.580 32.899 1.00 27.62 231 GLN A CA 1
ATOM 1865 C C . GLN A 1 231 ? 32.191 43.897 31.581 1.00 31.79 231 GLN A C 1
ATOM 1866 O O . GLN A 1 231 ? 32.387 43.208 30.583 1.00 28.51 231 GLN A O 1
ATOM 1872 N N . VAL A 1 232 ? 31.357 44.929 31.568 1.00 26.76 232 VAL A N 1
ATOM 1873 C CA . VAL A 1 232 ? 30.647 45.249 30.344 1.00 22.74 232 VAL A CA 1
ATOM 1874 C C . VAL A 1 232 ? 31.568 45.771 29.247 1.00 23.12 232 VAL A C 1
ATOM 1875 O O . VAL A 1 232 ? 32.533 46.485 29.509 1.00 27.01 232 VAL A O 1
ATOM 1879 N N . LEU A 1 233 ? 31.270 45.372 28.015 1.00 21.38 233 LEU A N 1
ATOM 1880 C CA . LEU A 1 233 ? 32.040 45.786 26.856 1.00 17.96 233 LEU A CA 1
ATOM 1881 C C . LEU A 1 233 ? 31.332 46.923 26.128 1.00 24.96 233 LEU A C 1
ATOM 1882 O O . LEU A 1 233 ? 30.183 46.779 25.705 1.00 27.95 233 LEU A O 1
ATOM 1887 N N . VAL A 1 234 ? 32.016 48.051 25.976 1.00 23.96 234 VAL A N 1
ATOM 1888 C CA . VAL A 1 234 ? 31.426 49.187 25.291 1.00 20.03 234 VAL A CA 1
ATOM 1889 C C . VAL A 1 234 ? 31.842 49.182 23.838 1.00 25.04 234 VAL A C 1
ATOM 1890 O O . VAL A 1 234 ? 32.911 49.688 23.500 1.00 37.14 234 VAL A O 1
ATOM 1894 N N . LYS A 1 235 ? 30.991 48.617 22.984 1.00 28.57 235 LYS A N 1
ATOM 1895 C CA . LYS A 1 235 ? 31.259 48.534 21.548 1.00 19.65 235 LYS A CA 1
ATOM 1896 C C . LYS A 1 235 ? 31.343 49.908 20.887 1.00 25.43 235 LYS A C 1
ATOM 1897 O O . LYS A 1 235 ? 32.285 50.193 20.137 1.00 18.92 235 LYS A O 1
ATOM 1903 N N . SER A 1 236 ? 30.356 50.757 21.158 1.00 22.48 236 SER A N 1
ATOM 1904 C CA . SER A 1 236 ? 30.352 52.092 20.576 1.00 25.09 236 SER A CA 1
ATOM 1905 C C . SER A 1 236 ? 29.467 53.094 21.297 1.00 22.43 236 SER A C 1
ATOM 1906 O O . SER A 1 236 ? 28.570 52.732 22.053 1.00 30.86 236 SER A O 1
ATOM 1909 N N . CYS A 1 237 ? 29.752 54.364 21.047 1.00 24.40 237 CYS A N 1
ATOM 1910 C CA . CYS A 1 237 ? 29.026 55.468 21.636 1.00 30.59 237 CYS A CA 1
ATOM 1911 C C . CYS A 1 237 ? 28.714 56.510 20.582 1.00 32.11 237 CYS A C 1
ATOM 1912 O O . CYS A 1 237 ? 29.509 56.760 19.674 1.00 35.59 237 CYS A O 1
ATOM 1915 N N . GLU A 1 238 ? 27.551 57.124 20.704 1.00 29.11 238 GLU A N 1
ATOM 1916 C CA . GLU A 1 238 ? 27.175 58.152 19.763 1.00 26.58 238 GLU A CA 1
ATOM 1917 C C . GLU A 1 238 ? 26.396 59.257 20.448 1.00 26.63 238 GLU A C 1
ATOM 1918 O O . GLU A 1 238 ? 25.560 59.008 21.318 1.00 21.77 238 GLU A O 1
ATOM 1924 N N . ILE A 1 239 ? 26.690 60.487 20.056 1.00 25.71 239 ILE A N 1
ATOM 1925 C CA . ILE A 1 239 ? 25.995 61.643 20.594 1.00 25.94 239 ILE A CA 1
ATOM 1926 C C . ILE A 1 239 ? 25.585 62.427 19.359 1.00 27.55 239 ILE A C 1
ATOM 1927 O O . ILE A 1 239 ? 26.373 63.190 18.812 1.00 36.22 239 ILE A O 1
ATOM 1932 N N . PRO A 1 240 ? 24.349 62.220 18.885 1.00 36.81 240 PRO A N 1
ATOM 1933 C CA . PRO A 1 240 ? 23.846 62.913 17.696 1.00 31.38 240 PRO A CA 1
ATOM 1934 C C . PRO A 1 240 ? 23.778 64.420 17.869 1.00 34.95 240 PRO A C 1
ATOM 1935 O O . PRO A 1 240 ? 23.340 64.919 18.911 1.00 36.95 240 PRO A O 1
ATOM 1939 N N . ALA A 1 241 ? 24.226 65.150 16.852 1.00 33.69 241 ALA A N 1
ATOM 1940 C CA . ALA A 1 241 ? 24.190 66.608 16.914 1.00 37.98 241 ALA A CA 1
ATOM 1941 C C . ALA A 1 241 ? 22.738 67.069 16.930 1.00 33.66 241 ALA A C 1
ATOM 1942 O O . ALA A 1 241 ? 21.869 66.466 16.302 1.00 28.59 241 ALA A O 1
ATOM 1944 N N . GLU A 1 242 ? 22.485 68.138 17.667 1.00 25.80 242 GLU A N 1
ATOM 1945 C CA . GLU A 1 242 ? 21.151 68.675 17.757 1.00 29.84 242 GLU A CA 1
ATOM 1946 C C . GLU A 1 242 ? 20.796 69.298 16.409 1.00 33.46 242 GLU A C 1
ATOM 1947 O O . GLU A 1 242 ? 21.686 69.656 15.638 1.00 28.90 242 GLU A O 1
ATOM 1953 N N . VAL A 1 243 ? 19.505 69.392 16.105 1.00 34.88 243 VAL A N 1
ATOM 1954 C CA . VAL A 1 243 ? 19.074 69.978 14.842 1.00 36.13 243 VAL A CA 1
ATOM 1955 C C . VAL A 1 243 ? 18.249 71.218 15.156 1.00 40.19 243 VAL A C 1
ATOM 1956 O O . VAL A 1 243 ? 17.165 71.113 15.722 1.00 41.43 243 VAL A O 1
ATOM 1960 N N . PRO A 1 244 ? 18.760 72.409 14.801 1.00 45.04 244 PRO A N 1
ATOM 1961 C CA . PRO A 1 244 ? 18.079 73.688 15.047 1.00 47.95 244 PRO A CA 1
ATOM 1962 C C . PRO A 1 244 ? 16.605 73.755 14.650 1.00 51.83 244 PRO A C 1
ATOM 1963 O O . PRO A 1 244 ? 15.824 74.462 15.285 1.00 56.04 244 PRO A O 1
ATOM 1967 N N . GLU A 1 245 ? 16.229 73.025 13.605 1.00 57.52 245 GLU A N 1
ATOM 1968 C CA . GLU A 1 245 ? 14.841 73.007 13.149 1.00 56.44 245 GLU A CA 1
ATOM 1969 C C . GLU A 1 245 ? 14.030 72.021 13.996 1.00 56.64 245 GLU A C 1
ATOM 1970 O O . GLU A 1 245 ? 13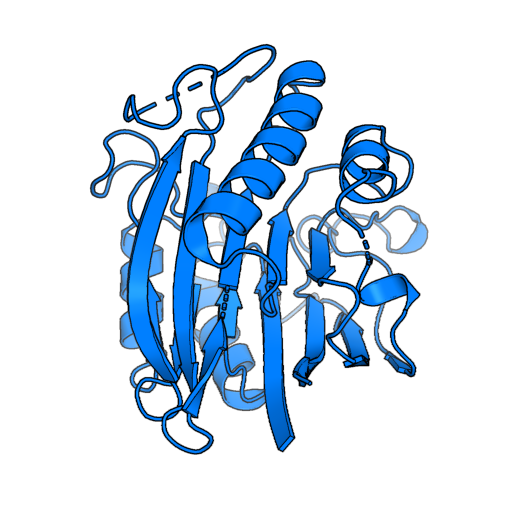.097 72.412 14.701 1.00 61.80 245 GLU A O 1
ATOM 1976 N N . ALA A 1 246 ? 14.394 70.744 13.927 1.00 47.10 246 ALA A N 1
ATOM 1977 C CA . ALA A 1 246 ? 13.707 69.699 14.683 1.00 42.21 246 ALA A CA 1
ATOM 1978 C C . ALA A 1 246 ? 14.440 69.368 15.982 1.00 36.03 246 ALA A C 1
ATOM 1979 O O . ALA A 1 246 ? 14.928 68.253 16.167 1.00 44.48 246 ALA A O 1
ATOM 1981 N N . LEU A 1 247 ? 14.502 70.343 16.880 1.00 38.34 247 LEU A N 1
ATOM 1982 C CA . LEU A 1 247 ? 15.184 70.183 18.163 1.00 40.27 247 LEU A CA 1
ATOM 1983 C C . LEU A 1 247 ? 14.452 69.212 19.087 1.00 44.29 247 LEU A C 1
ATOM 1984 O O . LEU A 1 247 ? 13.231 69.294 19.251 1.00 44.97 247 LEU A O 1
ATOM 1989 N N . LEU A 1 248 ? 15.202 68.291 19.687 1.00 44.81 248 LEU A N 1
ATOM 1990 C CA . LEU A 1 248 ? 14.613 67.309 20.598 1.00 42.13 248 LEU A CA 1
ATOM 1991 C C . LEU A 1 248 ? 14.584 67.812 22.038 1.00 39.25 248 LEU A C 1
ATOM 1992 O O . LEU A 1 248 ? 13.620 67.589 22.777 1.00 37.01 248 LEU A O 1
ATOM 1997 N N . SER A 1 249 ? 15.638 68.515 22.426 1.00 30.88 249 SER A N 1
ATOM 1998 C CA . SER A 1 249 ? 15.75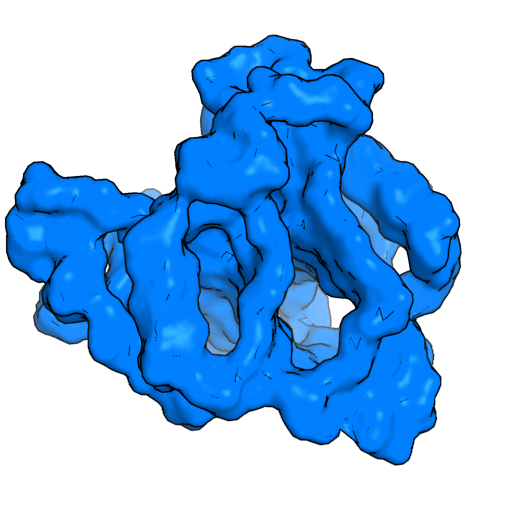2 68.994 23.791 1.00 28.76 249 SER A CA 1
ATOM 1999 C C . SER A 1 249 ? 16.920 69.956 23.867 1.00 21.80 249 SER A C 1
ATOM 2000 O O . SER A 1 249 ? 17.607 70.147 22.876 1.00 32.09 249 SER A O 1
ATOM 2003 N N . ASP A 1 250 ? 17.135 70.581 25.020 1.00 23.23 250 ASP A N 1
ATOM 2004 C CA . ASP A 1 250 ? 18.277 71.475 25.148 1.00 30.81 250 ASP A CA 1
ATOM 2005 C C . ASP A 1 250 ? 19.527 70.613 25.343 1.00 33.11 250 ASP A C 1
ATOM 2006 O O . ASP A 1 250 ? 20.652 71.106 25.288 1.00 36.59 250 ASP A O 1
ATOM 2011 N N . HIS A 1 251 ? 19.313 69.319 25.569 1.00 29.47 251 HIS A N 1
ATOM 2012 C CA . HIS A 1 251 ? 20.402 68.366 25.738 1.00 29.17 251 HIS A CA 1
ATOM 2013 C C . HIS A 1 251 ? 20.492 67.416 24.545 1.00 26.36 251 HIS A C 1
ATOM 2014 O O . HIS A 1 251 ? 19.548 67.283 23.761 1.00 29.10 251 HIS A O 1
ATOM 2021 N N . ASN A 1 252 ? 21.643 66.762 24.418 1.00 23.77 252 ASN A N 1
ATOM 2022 C CA . ASN A 1 252 ? 21.860 65.774 23.375 1.00 18.45 252 ASN A CA 1
ATOM 2023 C C . ASN A 1 252 ? 21.920 64.407 24.063 1.00 21.98 252 ASN A C 1
ATOM 2024 O O . ASN A 1 252 ? 22.601 64.236 25.063 1.00 24.34 252 ASN A O 1
ATOM 2029 N N . PRO A 1 253 ? 21.191 63.416 23.547 1.00 24.28 253 PRO A N 1
ATOM 2030 C CA . PRO A 1 253 ? 21.207 62.080 24.153 1.00 24.25 253 PRO A CA 1
ATOM 2031 C C . PRO A 1 253 ? 22.539 61.386 23.879 1.00 26.93 253 PRO A C 1
ATOM 2032 O O . PRO A 1 253 ? 23.222 61.701 22.898 1.00 22.18 253 PRO A O 1
ATOM 2036 N N . GLN A 1 254 ? 22.913 60.450 24.746 1.00 34.00 254 GLN A N 1
ATOM 2037 C CA . GLN A 1 254 ? 24.152 59.704 24.555 1.00 26.86 254 GLN A CA 1
ATOM 2038 C C . GLN A 1 254 ? 23.828 58.219 24.423 1.00 30.04 254 GLN A C 1
ATOM 2039 O O . GLN A 1 254 ? 23.407 57.588 25.395 1.00 32.25 254 GLN A O 1
ATOM 2045 N N . LEU A 1 255 ? 24.015 57.657 23.231 1.00 24.16 255 LEU A N 1
ATOM 2046 C CA . LEU A 1 255 ? 23.734 56.235 23.038 1.00 24.28 255 LEU A CA 1
ATOM 2047 C C . LEU A 1 255 ? 24.977 55.390 23.290 1.00 26.47 255 LEU A C 1
ATOM 2048 O O . LEU A 1 255 ? 26.101 55.872 23.176 1.00 27.42 255 LEU A O 1
ATOM 2053 N N . ALA A 1 256 ? 24.777 54.126 23.646 1.00 28.19 256 ALA A N 1
ATOM 2054 C CA . ALA A 1 256 ? 25.904 53.242 23.902 1.00 21.29 256 ALA A CA 1
ATOM 2055 C C . ALA A 1 256 ? 25.542 51.802 23.595 1.00 24.34 256 ALA A C 1
ATOM 2056 O O . ALA A 1 256 ? 24.594 51.258 24.164 1.00 20.91 256 ALA A O 1
ATOM 2058 N N . ASP A 1 257 ? 26.282 51.189 22.679 1.00 20.84 257 ASP A N 1
ATOM 2059 C CA . ASP A 1 257 ? 26.024 49.798 22.357 1.00 21.75 257 ASP A CA 1
ATOM 2060 C C . ASP A 1 257 ? 26.872 48.968 23.303 1.00 25.60 257 ASP A C 1
ATOM 2061 O O . ASP A 1 257 ? 28.100 48.967 23.228 1.00 26.55 257 ASP A O 1
ATOM 2066 N N . LEU A 1 258 ? 26.206 48.272 24.211 1.00 16.55 258 LEU A N 1
ATOM 2067 C CA . LEU A 1 258 ? 26.916 47.489 25.194 1.00 18.88 258 LEU A CA 1
ATOM 2068 C C . LEU A 1 258 ? 26.782 45.994 25.011 1.00 25.53 258 LEU A C 1
ATOM 2069 O O . LEU A 1 258 ? 25.935 45.499 24.263 1.00 28.78 258 LEU A O 1
ATOM 2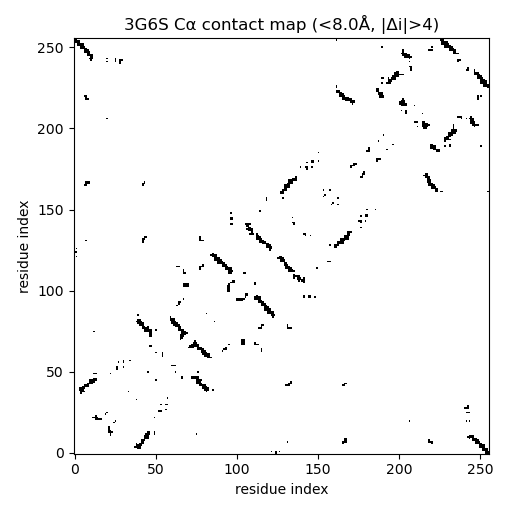074 N N . GLU A 1 259 ? 27.643 45.278 25.715 1.00 30.06 259 GLU A N 1
ATOM 2075 C CA . GLU A 1 259 ? 27.638 43.833 25.691 1.00 33.57 259 GLU A CA 1
ATOM 2076 C C . GLU A 1 259 ? 27.994 43.373 27.094 1.00 30.54 259 GLU A C 1
ATOM 2077 O O . GLU A 1 259 ? 29.059 43.691 27.610 1.00 27.03 259 GLU A O 1
ATOM 2083 N N . LEU A 1 260 ? 27.079 42.647 27.717 1.00 32.82 260 LEU A N 1
ATOM 2084 C CA . LEU A 1 260 ? 27.288 42.144 29.065 1.00 44.72 260 LEU A CA 1
ATOM 2085 C C . LEU A 1 260 ? 28.019 40.791 29.040 1.00 52.17 260 LEU A C 1
ATOM 2086 O O . LEU A 1 260 ? 27.713 39.919 28.222 1.00 60.79 260 LEU A O 1
ATOM 2091 N N . GLU A 1 261 ? 28.994 40.620 29.926 1.00 48.63 261 GLU A N 1
ATOM 2092 C CA . GLU A 1 261 ? 29.741 39.368 29.976 1.00 54.47 261 GLU A CA 1
ATOM 2093 C C . GLU A 1 261 ? 29.654 38.708 31.352 1.00 60.71 261 GLU A C 1
ATOM 2094 O O . GLU A 1 261 ? 29.570 39.388 32.384 1.00 60.41 261 GLU A O 1
#

B-factor: mean 36.62, std 13.91, range [8.35, 102.64]

InterPro domains:
  IPR005135 Endonuclease/exonuclease/phosphatase [PF03372] (28-272)
  IPR036691 Endonuclease/exonuclease/phosphatase superfamily [G3DSA:3.60.10.10] (22-281)
  IPR036691 Endonuclease/exonuclease/phosphatase superfamily [SSF56219] (24-276)
  IPR050410 CCR4/nocturin mRNA turnover and transcription [PTHR12121] (25-281)

Sequence (256 aa):
KTDVRWATFNIRYDNPQDSLNNWQYRKDRVCQFIKDHELDIVGQEVLHNQFQDLRAGLPEYDGIGVGRDDGKTAGEYAPLFYRKDKYEVLDSNTFWLAENPDSVGGWDAVCVRIATWAKFKDKATGKIFAVNTHFDHVGEEARRQSALLIIRKIKEIVGERPAVVTGDFNVTDASDAYETITTNEFVKDAYKTAARVTGVDYTFHDFARIPAEDCEKIDFIFVTPQVLVKSCEIPAEVPEALLSDHNPQLADLELE

Organism: Phocaeicola vulgatus (strain ATCC 8482 / DSM 1447 / JCM 5826 / CCUG 4940 / NBRC 14291 / NCTC 11154) (NCBI:txid435590)

Nearest PDB structures (foldseek):
  3g6s-assembly1_A  TM=1.004E+00  e=3.354E-60  Phocaeicola vulgatus ATCC 8482
  3mpr-assembly1_B  TM=9.474E-01  e=1.507E-32  Bacteroides thetaiotaomicron
  3mpr-assembly2_C  TM=9.353E-01  e=7.986E-32  Bacteroides thetaiotaomicron
  3mpr-assembly2_D  TM=9.334E-01  e=5.864E-32  Bacteroides thetaiotaomicron
  4c1r-assembly4_D  TM=9.344E-01  e=9.036E-32  Bacteroides thetaiotaomicron VPI-5482

CATH classification: 3.60.10.10